Protein AF-J7H2K0-F1 (afdb_monomer)

Secondary structure (DSSP, 8-state):
-TT---TTB--EEEEEE-SS-EEEEE---TT-BHHHHHHHH-SPPHHHHHHHHHHHHHHHHHHHTTT---S---GGGEEE-TTS-EEE--TTGGG-GGG--TT-S---TT--GGGS-HHHHTTS---HHHHHHHHHHHHHHHHHHSS-SS--SSHHHHHHHHHHT-----TTS-HHHHHHHHHHS-SSTTTSPPHHHHHTSHHHHTT--PPPP-----------S-S-----PPP---HHHHHHTSGGG-GGGGS-S------------SS-HHHHHHHHHHHHTT-

Organism: Pinus yunnanensis (NCBI:txid88732)

Nearest PDB structures (foldseek):
  4czt-assembly1_A  TM=9.330E-01  e=5.733E-28  Arabidopsis thaliana
  4czu-assembly1_A  TM=9.279E-01  e=9.538E-28  Arabidopsis thaliana
  4czt-assembly2_D  TM=9.071E-01  e=7.188E-28  Arabidopsis thaliana
  4czu-assembly2_B  TM=9.124E-01  e=9.013E-28  Arabidopsis thaliana
  4czu-assembly2_D  TM=9.063E-01  e=1.068E-27  Arabidopsis thaliana

Solvent-accessible surface area (backbone atoms only — not comparable to full-atom values): 17772 Å² total; per-residue (Å²): 102,80,87,58,76,50,92,29,39,54,43,50,77,47,71,49,70,59,102,87,48,78,45,79,43,59,62,85,66,79,50,44,47,55,52,56,52,35,73,75,69,35,44,44,55,71,70,59,42,45,55,54,49,50,43,50,51,52,40,49,48,60,34,49,80,69,78,41,47,44,71,69,57,49,62,90,36,32,28,17,31,89,88,68,48,54,27,39,50,68,67,59,62,63,71,54,74,82,79,66,57,96,80,82,59,89,80,55,87,90,62,74,70,64,36,58,32,49,54,62,76,69,72,48,94,67,61,42,67,49,35,36,40,25,12,51,28,42,50,55,42,25,40,56,64,52,47,70,61,46,72,55,97,48,63,70,58,21,49,53,23,43,59,66,49,54,59,78,80,64,89,85,57,50,75,68,56,52,57,50,43,53,36,31,46,36,51,50,68,89,78,28,58,48,68,74,62,49,61,68,33,69,80,57,45,65,88,62,72,84,77,81,68,79,77,78,68,81,71,72,78,86,77,75,96,84,76,77,96,76,78,91,73,77,76,90,69,49,65,66,54,54,52,56,70,32,78,93,59,52,62,64,80,79,77,56,85,89,72,84,84,75,83,78,85,82,87,87,76,95,66,54,63,67,63,51,50,54,50,49,52,56,56,56,74,75,110

Radius of gyration: 24.38 Å; Cα contacts (8 Å, |Δi|>4): 302; chains: 1; bounding box: 66×48×66 Å

Foldseek 3Di:
DQPQDDPQAKHFPDWADDPPDIDTDIDDADQFFPCVCCVVVNADDLVVLLQQLLSLLLVLVSQVVVVWFQQQDDRRQWTAHPVRHTYGYRTPVVPDPVCDDPPLDRPPPPDDCLLFALVVNVVDDDDRQLRSLLSSLQSSQCNHHSDGQQDDPDVVVSSVCRLVVPGDDDPPDDPLNVVLSCLSSPNDSVSRDGSVRSCPRPSNVVVRDNDDDPPPPPPVDPPDPPDDDDDDQDDPAHPVSVVCPDPVNPCVVVPDDDDDPPPDDDDDDPDGPVVVVVVVVVVVVVD

Sequence (287 aa):
MRLVRHPNIVRLYEVMASKSKIYFIMEYVKGGELFNRVVEKGKMKEEEARKYFQQLISAVDFCHSRGVYHRDLKPENLLLDENGDMKVTDFGLSALPEQFRQDGLLHTASGTPAYVSPEVITKKGYDGAKADIWSCGVILFVLLAGYLPFQDANLMVMYKKIYKGDFKFPPWFSPEVRRLVLRLLDPNPRTRITVPQLMEVSWFRRGFKRPQADNDVDVGQLEDVDSAFPAPKPTCLNAFDIISLSPGFNLSGLFKDDVVKQEESRFTSTQSASSIMSKLEEIASLF

Mean predicted aligned error: 14.5 Å

Structure (mmCIF, N/CA/C/O backbone):
data_AF-J7H2K0-F1
#
_entry.id   AF-J7H2K0-F1
#
loop_
_atom_site.group_PDB
_atom_site.id
_atom_site.type_symbol
_atom_site.label_atom_id
_atom_site.label_alt_id
_atom_site.label_comp_id
_atom_site.label_asym_id
_atom_site.label_entity_id
_atom_site.label_seq_id
_atom_site.pdbx_PDB_ins_code
_atom_site.Cartn_x
_atom_site.Cartn_y
_atom_site.Cartn_z
_atom_site.occupancy
_atom_site.B_iso_or_equiv
_atom_site.auth_seq_id
_atom_site.auth_comp_id
_atom_site.auth_asym_id
_atom_site.auth_atom_id
_atom_site.pdbx_PDB_model_num
ATOM 1 N N . MET A 1 1 ? -12.470 -7.932 13.172 1.00 51.03 1 MET A N 1
ATOM 2 C CA . MET A 1 1 ? -11.011 -8.086 13.400 1.00 51.03 1 MET A CA 1
ATOM 3 C C . MET A 1 1 ? -10.656 -9.007 14.570 1.00 51.03 1 MET A C 1
ATOM 5 O O . MET A 1 1 ? -9.642 -9.676 14.479 1.00 51.03 1 MET A O 1
ATOM 9 N N . ARG A 1 2 ? -11.481 -9.133 15.624 1.00 43.94 2 ARG A N 1
ATOM 10 C CA . ARG A 1 2 ? -11.207 -10.040 16.765 1.00 43.94 2 ARG A CA 1
ATOM 11 C C . ARG A 1 2 ? -11.088 -11.537 16.383 1.00 43.94 2 ARG A C 1
ATOM 13 O O . ARG A 1 2 ? -10.382 -12.283 17.046 1.00 43.94 2 ARG A O 1
ATOM 20 N N . LEU A 1 3 ? -11.728 -11.944 15.280 1.00 52.12 3 LEU A N 1
ATOM 21 C CA . LEU A 1 3 ? -11.736 -13.309 14.711 1.00 52.12 3 LEU A CA 1
ATOM 22 C C . LEU A 1 3 ? -10.792 -13.487 13.499 1.00 52.12 3 LEU A C 1
ATOM 24 O O . LEU A 1 3 ? -10.889 -14.463 12.763 1.00 52.12 3 LEU A O 1
ATOM 28 N N . VAL A 1 4 ? -9.914 -12.518 13.231 1.00 60.91 4 VAL A N 1
ATOM 29 C CA . VAL A 1 4 ? -9.127 -12.433 11.991 1.00 60.91 4 VAL A CA 1
ATOM 30 C C . VAL A 1 4 ? -7.663 -12.693 12.349 1.00 60.91 4 VAL A C 1
ATOM 32 O O . VAL A 1 4 ? -6.985 -11.805 12.856 1.00 60.91 4 VAL A O 1
ATOM 35 N N . ARG A 1 5 ? -7.184 -13.928 12.145 1.00 81.25 5 ARG A N 1
ATOM 36 C CA . ARG A 1 5 ? -5.778 -14.308 12.365 1.00 81.25 5 ARG A CA 1
ATOM 37 C C . ARG A 1 5 ? -5.082 -14.520 11.025 1.00 81.25 5 ARG A C 1
ATOM 39 O O . ARG A 1 5 ? -5.444 -15.416 10.272 1.00 81.25 5 ARG A O 1
ATOM 46 N N . HIS A 1 6 ? -4.085 -13.692 10.743 1.00 89.38 6 HIS A N 1
ATOM 47 C CA . HIS A 1 6 ? -3.190 -13.849 9.602 1.00 89.38 6 HIS A CA 1
ATOM 48 C C . HIS A 1 6 ? -1.775 -13.484 10.055 1.00 89.38 6 HIS A C 1
ATOM 50 O O . HIS A 1 6 ? -1.622 -12.473 10.744 1.00 89.38 6 HIS A O 1
ATOM 56 N N . PRO A 1 7 ? -0.733 -14.248 9.680 1.00 92.75 7 PRO A N 1
ATOM 57 C CA . PRO A 1 7 ? 0.621 -14.008 10.178 1.00 92.75 7 PRO A CA 1
ATOM 58 C C . PRO A 1 7 ? 1.141 -12.611 9.835 1.00 92.75 7 PRO A C 1
ATOM 60 O O . PRO A 1 7 ? 1.857 -12.029 10.638 1.00 92.75 7 PRO A O 1
ATOM 63 N N . ASN A 1 8 ? 0.727 -12.040 8.699 1.00 94.50 8 ASN A N 1
ATOM 64 C CA . ASN A 1 8 ? 1.151 -10.708 8.250 1.00 94.50 8 ASN A CA 1
ATOM 65 C C . ASN A 1 8 ? 0.182 -9.562 8.592 1.00 94.50 8 ASN A C 1
ATOM 67 O O . ASN A 1 8 ? 0.245 -8.510 7.964 1.00 94.50 8 ASN A O 1
ATOM 71 N N . ILE A 1 9 ? -0.730 -9.748 9.548 1.00 92.12 9 ILE A N 1
ATOM 72 C CA . ILE A 1 9 ? -1.611 -8.681 10.049 1.00 92.12 9 ILE A CA 1
ATOM 73 C C . ILE A 1 9 ? -1.379 -8.537 11.550 1.00 92.12 9 ILE A C 1
ATOM 75 O O . ILE A 1 9 ? -1.321 -9.542 12.257 1.00 92.12 9 ILE A O 1
ATOM 79 N N . VAL A 1 10 ? -1.252 -7.298 12.028 1.00 91.12 10 VAL A N 1
ATOM 80 C CA . VAL A 1 10 ? -1.164 -6.997 13.462 1.00 91.12 10 VAL A CA 1
ATOM 81 C C . VAL A 1 10 ? -2.424 -7.494 14.159 1.00 91.12 10 VAL A C 1
ATOM 83 O O . VAL A 1 10 ? -3.547 -7.118 13.810 1.00 91.12 10 VAL A O 1
ATOM 86 N N . ARG A 1 11 ? -2.251 -8.358 15.160 1.00 87.81 11 ARG A N 1
ATOM 87 C CA . ARG A 1 11 ? -3.385 -8.926 15.889 1.00 87.81 11 ARG A CA 1
ATOM 88 C C . ARG A 1 11 ? -4.011 -7.897 16.829 1.00 87.81 11 ARG A C 1
ATOM 90 O O . ARG A 1 11 ? -3.339 -7.330 17.681 1.00 87.81 11 ARG A O 1
ATOM 97 N N . LEU A 1 12 ? -5.329 -7.735 16.738 1.00 85.19 12 LEU A N 1
ATOM 98 C CA . LEU A 1 12 ? -6.131 -7.053 17.752 1.00 85.19 12 LEU A CA 1
ATOM 99 C C . LEU A 1 12 ? -6.545 -8.073 18.819 1.00 85.19 12 LEU A C 1
ATOM 101 O O . LEU A 1 12 ? -7.347 -8.967 18.541 1.00 85.19 12 LEU A O 1
ATOM 105 N N . TYR A 1 13 ? -5.986 -7.962 20.021 1.00 84.19 13 TYR A N 1
ATOM 106 C CA . TYR A 1 13 ? -6.303 -8.848 21.140 1.00 84.19 13 TYR A CA 1
ATOM 107 C C . TYR A 1 13 ? -7.653 -8.499 21.760 1.00 84.19 13 TYR A C 1
ATOM 109 O O . TYR A 1 13 ? -8.511 -9.368 21.920 1.00 84.19 13 TYR A O 1
ATOM 117 N N . GLU A 1 14 ? -7.854 -7.220 22.070 1.00 84.50 14 GLU A N 1
ATOM 118 C CA . GLU A 1 14 ? -9.025 -6.761 22.809 1.00 84.50 14 GLU A CA 1
ATOM 119 C C . GLU A 1 14 ? -9.388 -5.318 22.451 1.00 84.50 14 GLU A C 1
ATOM 121 O O . GLU A 1 14 ? -8.534 -4.513 22.078 1.00 84.50 14 GLU A O 1
ATOM 126 N N . VAL A 1 15 ? -10.678 -4.999 22.563 1.00 84.00 15 VAL A N 1
ATOM 127 C CA . VAL A 1 15 ? -11.191 -3.630 22.483 1.00 84.00 15 VAL A CA 1
ATOM 128 C C . VAL A 1 15 ? -11.917 -3.338 23.781 1.00 84.00 15 VAL A C 1
ATOM 130 O O . VAL A 1 15 ? -12.906 -3.997 24.097 1.00 84.00 15 VAL A O 1
ATOM 133 N N . MET A 1 16 ? -11.429 -2.348 24.517 1.00 85.88 16 MET A N 1
ATOM 134 C CA . MET A 1 16 ? -12.035 -1.882 25.759 1.00 85.88 16 MET A CA 1
ATOM 135 C C . MET A 1 16 ? -12.618 -0.490 25.539 1.00 85.88 16 MET A C 1
ATOM 137 O O . MET A 1 16 ? -12.161 0.258 24.675 1.00 85.88 16 MET A O 1
ATOM 141 N N . ALA A 1 17 ? -13.613 -0.112 26.330 1.00 87.38 17 ALA A N 1
ATOM 142 C CA . ALA A 1 17 ? -14.197 1.218 26.256 1.00 87.38 17 ALA A CA 1
ATOM 143 C C . ALA A 1 17 ? -14.473 1.774 27.652 1.00 87.38 17 ALA A C 1
ATOM 145 O O . ALA A 1 17 ? -14.819 1.048 28.581 1.00 87.38 17 ALA A O 1
ATOM 146 N N . SER A 1 18 ? -14.333 3.087 27.779 1.00 88.75 18 SER A N 1
ATOM 147 C CA . SER A 1 18 ? -14.866 3.886 28.877 1.00 88.75 18 SER A CA 1
ATOM 148 C C . SER A 1 18 ? -15.938 4.833 28.330 1.00 88.75 18 SER A C 1
ATOM 150 O O . SER A 1 18 ? -16.216 4.846 27.132 1.00 88.75 18 SER A O 1
ATOM 152 N N . LYS A 1 19 ? -16.525 5.677 29.188 1.00 86.19 19 LYS A N 1
ATOM 153 C CA . LYS A 1 19 ? -17.521 6.677 28.758 1.00 86.19 19 LYS A CA 1
ATOM 154 C C . LYS A 1 19 ? -17.005 7.642 27.682 1.00 86.19 19 LYS A C 1
ATOM 156 O O . LYS A 1 19 ? -17.813 8.222 26.971 1.00 86.19 19 LYS A O 1
ATOM 161 N N . SER A 1 20 ? -15.691 7.852 27.596 1.00 89.56 20 SER A N 1
ATOM 162 C CA . SER A 1 20 ? -15.091 8.866 26.720 1.00 89.56 20 SER A CA 1
ATOM 163 C C . SER A 1 20 ? -13.944 8.360 25.851 1.00 89.56 20 SER A C 1
ATOM 165 O O . SER A 1 20 ? -13.382 9.145 25.090 1.00 89.56 20 SER A O 1
ATOM 167 N N . LYS A 1 21 ? -13.544 7.088 25.972 1.00 83.56 21 LYS A N 1
ATOM 168 C CA . LYS A 1 21 ? -12.372 6.551 25.269 1.00 83.56 21 LYS A CA 1
ATOM 169 C C . LYS A 1 21 ? -12.594 5.115 24.824 1.00 83.56 21 LYS A C 1
ATOM 171 O O . LYS A 1 21 ? -13.204 4.332 25.544 1.00 83.56 21 LYS A O 1
ATOM 176 N N . ILE A 1 22 ? -12.020 4.772 23.678 1.00 83.81 22 ILE A N 1
ATOM 177 C CA . ILE A 1 22 ? -11.891 3.399 23.191 1.00 83.81 22 ILE A CA 1
ATOM 178 C C . ILE A 1 22 ? -10.404 3.046 23.231 1.00 83.81 22 ILE A C 1
ATOM 180 O O . ILE A 1 22 ? -9.560 3.853 22.842 1.00 83.81 22 ILE A O 1
ATOM 184 N N . TYR A 1 23 ? -10.086 1.857 23.727 1.00 83.38 23 TYR A N 1
ATOM 185 C CA . TYR A 1 23 ? -8.732 1.337 23.850 1.00 83.38 23 TYR A CA 1
ATOM 186 C C . TYR A 1 23 ? -8.605 0.088 22.984 1.00 83.38 23 TYR A C 1
ATOM 188 O O . TYR A 1 23 ? -9.373 -0.860 23.143 1.00 83.38 23 TYR A O 1
ATOM 196 N N . PHE A 1 24 ? -7.622 0.085 22.090 1.00 85.25 24 PHE A N 1
ATOM 197 C CA . PHE A 1 24 ? -7.291 -1.056 21.243 1.00 85.25 24 PHE A CA 1
ATOM 198 C C . PHE A 1 24 ? -6.030 -1.723 21.791 1.00 85.25 24 PHE A C 1
ATOM 200 O O . PHE A 1 24 ? -4.959 -1.121 21.794 1.00 85.25 24 PHE A O 1
ATOM 207 N N . ILE A 1 25 ? -6.157 -2.959 22.271 1.00 89.19 25 ILE A N 1
ATOM 208 C CA . ILE A 1 25 ? -5.029 -3.761 22.751 1.00 89.19 25 ILE A CA 1
ATOM 209 C C . ILE A 1 25 ? -4.539 -4.614 21.585 1.00 89.19 25 ILE A C 1
ATOM 211 O O . ILE A 1 25 ? -5.251 -5.508 21.127 1.00 89.19 25 ILE A O 1
ATOM 215 N N . MET A 1 26 ? -3.342 -4.321 21.079 1.00 89.19 26 MET A N 1
ATOM 216 C CA . MET A 1 26 ? -2.823 -4.875 19.823 1.00 89.19 26 MET A CA 1
ATOM 217 C C . MET A 1 26 ? -1.448 -5.526 19.999 1.00 89.19 26 MET A C 1
ATOM 219 O O . MET A 1 26 ? -0.741 -5.280 20.975 1.00 89.19 26 MET A O 1
ATOM 223 N N . GLU A 1 27 ? -1.076 -6.369 19.041 1.00 90.31 27 GLU A N 1
ATOM 224 C CA . GLU A 1 27 ? 0.263 -6.937 18.908 1.00 90.31 27 GLU A CA 1
ATOM 225 C C . GLU A 1 27 ? 1.317 -5.833 18.780 1.00 90.31 27 GLU A C 1
ATOM 227 O O . GLU A 1 27 ? 1.224 -4.954 17.926 1.00 90.31 27 GLU A O 1
ATOM 232 N N . TYR A 1 28 ? 2.341 -5.898 19.633 1.00 92.25 28 TYR A N 1
ATOM 233 C CA . TYR A 1 28 ? 3.492 -5.008 19.558 1.00 92.25 28 TYR A CA 1
ATOM 234 C C . TYR A 1 28 ? 4.554 -5.593 18.622 1.00 92.25 28 TYR A C 1
ATOM 236 O O . TYR A 1 28 ? 5.089 -6.673 18.876 1.00 92.25 28 TYR A O 1
ATOM 244 N N . VAL A 1 29 ? 4.871 -4.865 17.553 1.00 93.69 29 VAL A N 1
ATOM 245 C CA . VAL A 1 29 ? 5.799 -5.288 16.498 1.00 93.69 29 VAL A CA 1
ATOM 246 C C . VAL A 1 29 ? 7.137 -4.558 16.670 1.00 93.69 29 VAL A C 1
ATOM 248 O O . VAL A 1 29 ? 7.201 -3.339 16.536 1.00 93.69 29 VAL A O 1
ATOM 251 N N . LYS A 1 30 ? 8.212 -5.287 17.006 1.00 89.69 30 LYS A N 1
ATOM 252 C CA . LYS A 1 30 ? 9.473 -4.681 17.491 1.00 89.69 30 LYS A CA 1
ATOM 253 C C . LYS A 1 30 ? 10.462 -4.221 16.415 1.00 89.69 30 LYS A C 1
ATOM 255 O O . LYS A 1 30 ? 11.376 -3.470 16.739 1.00 89.69 30 LYS A O 1
ATOM 260 N N . GLY A 1 31 ? 10.337 -4.677 15.171 1.00 87.19 31 GLY A N 1
ATOM 261 C CA . GLY A 1 31 ? 11.333 -4.449 14.112 1.00 87.19 31 GLY A CA 1
ATOM 262 C C . GLY A 1 31 ? 11.182 -3.130 13.349 1.00 87.19 31 GLY A C 1
ATOM 263 O O . GLY A 1 31 ? 11.924 -2.901 12.394 1.00 87.19 31 GLY A O 1
ATOM 264 N N . GLY A 1 32 ? 10.258 -2.260 13.769 1.00 90.50 32 GLY A N 1
ATOM 265 C CA . GLY A 1 32 ? 10.038 -0.943 13.169 1.00 90.50 32 GLY A CA 1
ATOM 266 C C . GLY A 1 32 ? 9.395 -1.002 11.782 1.00 90.50 32 GLY A C 1
ATOM 267 O O . GLY A 1 32 ? 8.813 -2.012 11.388 1.00 90.50 32 GLY A O 1
ATOM 268 N N . GLU A 1 33 ? 9.480 0.102 11.042 1.00 91.56 33 GLU A N 1
ATOM 269 C CA . GLU A 1 33 ? 8.872 0.240 9.716 1.00 91.56 33 GLU A CA 1
ATOM 270 C C . GLU A 1 33 ? 9.734 -0.392 8.617 1.00 91.56 33 GLU A C 1
ATOM 272 O O . GLU A 1 33 ? 10.954 -0.210 8.564 1.00 91.56 33 GLU A O 1
ATOM 277 N N . LEU A 1 34 ? 9.090 -1.064 7.659 1.00 90.56 34 LEU A N 1
ATOM 278 C CA . LEU A 1 34 ? 9.749 -1.633 6.482 1.00 90.56 34 LEU A CA 1
ATOM 279 C C . LEU A 1 34 ? 10.530 -0.572 5.694 1.00 90.56 34 LEU A C 1
ATOM 281 O O . LEU A 1 34 ? 11.614 -0.848 5.173 1.00 90.56 34 LEU A O 1
ATOM 285 N N . PHE A 1 35 ? 9.993 0.645 5.606 1.00 89.06 35 PHE A N 1
ATOM 286 C CA . PHE A 1 35 ? 10.580 1.719 4.809 1.00 89.06 35 PHE A CA 1
ATOM 287 C C . PHE A 1 35 ? 11.863 2.295 5.405 1.00 89.06 35 PHE A C 1
ATOM 289 O O . PHE A 1 35 ? 12.677 2.811 4.639 1.00 89.06 35 PHE A O 1
ATOM 296 N N . ASN A 1 36 ? 12.132 2.101 6.700 1.00 87.75 36 ASN A N 1
ATOM 297 C CA . ASN A 1 36 ? 13.434 2.443 7.280 1.00 87.75 36 ASN A CA 1
ATOM 298 C C . ASN A 1 36 ? 14.566 1.705 6.555 1.00 87.75 36 ASN A C 1
ATOM 300 O O . ASN A 1 36 ? 15.607 2.291 6.270 1.00 87.75 36 ASN A O 1
ATOM 304 N N . ARG A 1 37 ? 14.328 0.461 6.110 1.00 87.75 37 ARG A N 1
ATOM 305 C CA . ARG A 1 37 ? 15.304 -0.270 5.287 1.00 87.75 37 ARG A CA 1
ATOM 306 C C . ARG A 1 37 ? 15.565 0.406 3.944 1.00 87.75 37 ARG A C 1
ATOM 308 O O . ARG A 1 37 ? 16.702 0.386 3.481 1.00 87.75 37 ARG A O 1
ATOM 315 N N . VAL A 1 38 ? 14.538 0.987 3.319 1.00 88.06 38 VAL A N 1
ATOM 316 C CA . VAL A 1 38 ? 14.681 1.710 2.045 1.00 88.06 38 VAL A CA 1
ATOM 317 C C . VAL A 1 38 ? 15.434 3.023 2.249 1.00 88.06 38 VAL A C 1
ATOM 319 O O . VAL A 1 38 ? 16.281 3.371 1.433 1.00 88.06 38 VAL A O 1
ATOM 322 N N . VAL A 1 39 ? 15.164 3.731 3.347 1.00 86.12 39 VAL A N 1
ATOM 323 C CA . VAL A 1 39 ? 15.860 4.977 3.700 1.00 86.12 39 VAL A CA 1
ATOM 324 C C . VAL A 1 39 ? 17.342 4.720 3.989 1.00 86.12 39 VAL A C 1
ATOM 326 O O . VAL A 1 39 ? 18.196 5.451 3.496 1.00 86.12 39 VAL A O 1
ATOM 329 N N . GLU A 1 40 ? 17.662 3.663 4.736 1.00 87.31 40 GLU A N 1
ATOM 330 C CA . GLU A 1 40 ? 19.036 3.347 5.144 1.00 87.31 40 GLU A CA 1
ATOM 331 C C . GLU A 1 40 ? 19.873 2.699 4.035 1.00 87.31 40 GLU A C 1
ATOM 333 O O . GLU A 1 40 ? 21.050 3.019 3.871 1.00 87.31 40 GLU A O 1
ATOM 338 N N . LYS A 1 41 ? 19.294 1.745 3.292 1.00 88.44 41 LYS A N 1
ATOM 339 C CA . LYS A 1 41 ? 20.028 0.888 2.339 1.00 88.44 41 LYS A CA 1
ATOM 340 C C . LYS A 1 41 ? 19.701 1.190 0.877 1.00 88.44 41 LYS A C 1
ATOM 342 O O . LYS A 1 41 ? 20.308 0.603 -0.020 1.00 88.44 41 LYS A O 1
ATOM 347 N N . GLY A 1 42 ? 18.759 2.095 0.623 1.00 90.38 42 GLY A N 1
ATOM 348 C CA . GLY A 1 42 ? 18.225 2.363 -0.705 1.00 90.38 42 GLY A CA 1
ATOM 349 C C . GLY A 1 42 ? 17.263 1.273 -1.182 1.00 90.38 42 GLY A C 1
ATOM 350 O O . GLY A 1 42 ? 16.660 0.534 -0.408 1.00 90.38 42 GLY A O 1
ATOM 351 N N . LYS A 1 43 ? 17.105 1.171 -2.503 1.00 91.88 43 LYS A N 1
ATOM 352 C CA . LYS A 1 43 ? 16.197 0.205 -3.137 1.00 91.88 43 LYS A CA 1
ATOM 353 C C . LYS A 1 43 ? 16.517 -1.250 -2.767 1.00 91.88 43 LYS A C 1
ATOM 355 O O . LYS A 1 43 ? 17.678 -1.654 -2.709 1.00 91.88 43 LYS A O 1
ATOM 360 N N . MET A 1 44 ? 15.479 -2.067 -2.645 1.00 95.25 44 MET A N 1
ATOM 361 C CA . MET A 1 44 ? 15.602 -3.502 -2.403 1.00 95.25 44 MET A CA 1
ATOM 362 C C . MET A 1 44 ? 15.915 -4.271 -3.688 1.00 95.25 44 MET A C 1
ATOM 364 O O . MET A 1 44 ? 15.632 -3.836 -4.812 1.00 95.25 44 MET A O 1
ATOM 368 N N . LYS A 1 45 ? 16.492 -5.464 -3.522 1.00 96.06 45 LYS A N 1
ATOM 369 C CA . LYS A 1 45 ? 16.592 -6.433 -4.618 1.00 96.06 45 LYS A CA 1
ATOM 370 C C . LYS A 1 45 ? 15.204 -6.970 -4.951 1.00 96.06 45 LYS A C 1
ATOM 372 O O . LYS A 1 45 ? 14.349 -7.099 -4.080 1.00 96.06 45 LYS A O 1
ATOM 377 N N . GLU A 1 46 ? 15.009 -7.337 -6.214 1.00 96.38 46 GLU A N 1
ATOM 378 C CA . GLU A 1 46 ? 13.705 -7.784 -6.712 1.00 96.38 46 GLU A CA 1
ATOM 379 C C . GLU A 1 46 ? 13.146 -8.983 -5.931 1.00 96.38 46 GLU A C 1
ATOM 381 O O . GLU A 1 46 ? 11.952 -9.043 -5.661 1.00 96.38 46 GLU A O 1
ATOM 386 N N . GLU A 1 47 ? 14.007 -9.918 -5.530 1.00 96.12 47 GLU A N 1
ATOM 387 C CA . GLU A 1 47 ? 13.623 -11.090 -4.740 1.00 96.12 47 GLU A CA 1
ATOM 388 C C . GLU A 1 47 ? 13.143 -10.738 -3.326 1.00 96.12 47 GLU A C 1
ATOM 390 O O . GLU A 1 47 ? 12.119 -11.253 -2.882 1.00 96.12 47 GLU A O 1
ATOM 395 N N . GLU A 1 48 ? 13.829 -9.816 -2.648 1.00 95.81 48 GLU A N 1
ATOM 396 C CA . GLU A 1 48 ? 13.445 -9.348 -1.313 1.00 95.81 48 GLU A CA 1
ATOM 397 C C . GLU A 1 48 ? 12.135 -8.551 -1.368 1.00 95.81 48 GLU A C 1
ATOM 399 O O . GLU A 1 48 ? 11.199 -8.833 -0.619 1.00 95.81 48 GLU A O 1
ATOM 404 N N . ALA A 1 49 ? 12.021 -7.617 -2.318 1.00 96.94 49 ALA A N 1
ATOM 405 C CA . ALA A 1 49 ? 10.793 -6.857 -2.534 1.00 96.94 49 ALA A CA 1
ATOM 406 C C . ALA A 1 49 ? 9.610 -7.773 -2.885 1.00 96.94 49 ALA A C 1
ATOM 408 O O . ALA A 1 49 ? 8.494 -7.537 -2.424 1.00 96.94 49 ALA A O 1
ATOM 409 N N . ARG A 1 50 ? 9.843 -8.848 -3.655 1.00 97.75 50 ARG A N 1
ATOM 410 C CA . ARG A 1 50 ? 8.824 -9.863 -3.951 1.00 97.75 50 ARG A CA 1
ATOM 411 C C . ARG A 1 50 ? 8.331 -10.554 -2.685 1.00 97.75 50 ARG A C 1
ATOM 413 O O . ARG A 1 50 ? 7.120 -10.685 -2.543 1.00 97.75 50 ARG A O 1
ATOM 420 N N . LYS A 1 51 ? 9.222 -10.956 -1.768 1.00 96.88 51 LYS A N 1
ATOM 421 C CA . LYS A 1 51 ? 8.832 -11.590 -0.495 1.00 96.88 51 LYS A CA 1
ATOM 422 C C . LYS A 1 51 ? 7.889 -10.683 0.304 1.00 96.88 51 LYS A C 1
ATOM 424 O O . LYS A 1 51 ? 6.811 -11.117 0.703 1.00 96.88 51 LYS A O 1
ATOM 429 N N . TYR A 1 52 ? 8.251 -9.413 0.485 1.00 97.31 52 TYR A N 1
ATOM 430 C CA . TYR A 1 52 ? 7.402 -8.455 1.202 1.00 97.31 52 TYR A CA 1
ATOM 431 C C . TYR A 1 52 ? 6.090 -8.169 0.474 1.00 97.31 52 TYR A C 1
ATOM 433 O O . TYR A 1 52 ? 5.033 -8.112 1.097 1.00 97.31 52 TYR A O 1
ATOM 441 N N . PHE A 1 53 ? 6.124 -8.047 -0.853 1.00 97.88 53 PHE A N 1
ATOM 442 C CA . PHE A 1 53 ? 4.915 -7.833 -1.639 1.00 97.88 53 PHE A CA 1
ATOM 443 C C . PHE A 1 53 ? 3.966 -9.037 -1.581 1.00 97.88 53 PHE A C 1
ATOM 445 O O . PHE A 1 53 ? 2.756 -8.866 -1.494 1.00 97.88 53 PHE A O 1
ATOM 452 N N . GLN A 1 54 ? 4.491 -10.262 -1.560 1.00 97.88 54 GLN A N 1
ATOM 453 C CA . GLN A 1 54 ? 3.701 -11.473 -1.340 1.00 97.88 54 GLN A CA 1
ATOM 454 C C . GLN A 1 54 ? 3.003 -11.470 0.025 1.00 97.88 54 GLN A C 1
ATOM 456 O O . GLN A 1 54 ? 1.817 -11.788 0.096 1.00 97.88 54 GLN A O 1
ATOM 461 N N . GLN A 1 55 ? 3.708 -11.077 1.091 1.00 96.88 55 GLN A N 1
ATOM 462 C CA . GLN A 1 55 ? 3.135 -10.947 2.436 1.00 96.88 55 GLN A CA 1
ATOM 463 C C . GLN A 1 55 ? 2.039 -9.872 2.485 1.00 96.88 55 GLN A C 1
ATOM 465 O O . GLN A 1 55 ? 0.956 -10.129 3.016 1.00 96.88 55 GLN A O 1
ATOM 470 N N . LEU A 1 56 ? 2.281 -8.715 1.856 1.00 97.31 56 LEU A N 1
ATOM 471 C CA . LEU A 1 56 ? 1.305 -7.631 1.731 1.00 97.31 56 LEU A CA 1
ATOM 472 C C . LEU A 1 56 ? 0.037 -8.097 1.010 1.00 97.31 56 LEU A C 1
ATOM 474 O O . LEU A 1 56 ? -1.061 -7.960 1.541 1.00 97.31 56 LEU A O 1
ATOM 478 N N . ILE A 1 57 ? 0.175 -8.682 -0.182 1.00 97.56 57 ILE A N 1
ATOM 479 C CA . ILE A 1 57 ? -0.978 -9.133 -0.970 1.00 97.56 57 ILE A CA 1
ATOM 480 C C . ILE A 1 57 ? -1.715 -10.275 -0.272 1.00 97.56 57 ILE A C 1
ATOM 482 O O . ILE A 1 57 ? -2.938 -10.308 -0.333 1.00 97.56 57 ILE A O 1
ATOM 486 N N . SER A 1 58 ? -1.018 -11.166 0.441 1.00 95.44 58 SER A N 1
ATOM 487 C CA . SER A 1 58 ? -1.669 -12.199 1.256 1.00 95.44 58 SER A CA 1
ATOM 488 C C . SER A 1 58 ? -2.534 -11.592 2.367 1.00 95.44 58 SER A C 1
ATOM 490 O O . SER A 1 58 ? -3.683 -11.996 2.537 1.00 95.44 58 SER A O 1
ATOM 492 N N . ALA A 1 59 ? -2.020 -10.589 3.088 1.00 94.00 59 ALA A N 1
ATOM 493 C CA . ALA A 1 59 ? -2.783 -9.872 4.112 1.00 94.00 59 ALA A CA 1
ATOM 494 C C . ALA A 1 59 ? -3.993 -9.127 3.517 1.00 94.00 59 ALA A C 1
ATOM 496 O O . ALA A 1 59 ? -5.097 -9.188 4.058 1.00 94.00 59 ALA A O 1
ATOM 497 N N . VAL A 1 60 ? -3.800 -8.460 2.377 1.00 94.06 60 VAL A N 1
ATOM 498 C CA . VAL A 1 60 ? -4.858 -7.724 1.671 1.00 94.06 60 VAL A CA 1
ATOM 499 C C . VAL A 1 60 ? -5.951 -8.668 1.157 1.00 94.06 60 VAL A C 1
ATOM 501 O O . VAL A 1 60 ? -7.123 -8.417 1.423 1.00 94.06 60 VAL A O 1
ATOM 504 N N . ASP A 1 61 ? -5.594 -9.784 0.511 1.00 94.19 61 ASP A N 1
ATOM 505 C CA . ASP A 1 61 ? -6.532 -10.831 0.060 1.00 94.19 61 ASP A CA 1
ATOM 506 C C . ASP A 1 61 ? -7.374 -11.372 1.225 1.00 94.19 61 ASP A C 1
ATOM 508 O O . ASP A 1 61 ? -8.602 -11.503 1.153 1.00 94.19 61 ASP A O 1
ATOM 512 N N . PHE A 1 62 ? -6.710 -11.638 2.352 1.00 90.94 62 PHE A N 1
ATOM 513 C CA . PHE A 1 62 ? -7.350 -12.158 3.551 1.00 90.94 62 PHE A CA 1
ATOM 514 C C . PHE A 1 62 ?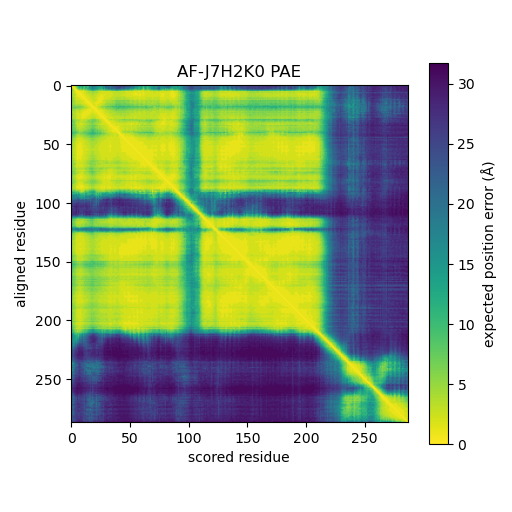 -8.401 -11.199 4.129 1.00 90.94 62 PHE A C 1
ATOM 516 O O . PHE A 1 62 ? -9.478 -11.644 4.536 1.00 90.94 62 PHE A O 1
ATOM 523 N N . CYS A 1 63 ? -8.124 -9.895 4.131 1.00 88.69 63 CYS A N 1
ATOM 524 C CA . CYS A 1 63 ? -9.080 -8.872 4.554 1.00 88.69 63 CYS A CA 1
ATOM 525 C C . CYS A 1 63 ? -10.198 -8.657 3.524 1.00 88.69 63 CYS A C 1
ATOM 527 O O . CYS A 1 63 ? -11.376 -8.649 3.891 1.00 88.69 63 CYS A O 1
ATOM 529 N N . HIS A 1 64 ? -9.854 -8.545 2.237 1.00 89.50 64 HIS A N 1
ATOM 530 C CA . HIS A 1 64 ? -10.813 -8.294 1.154 1.00 89.50 64 HIS A CA 1
ATOM 531 C C . HIS A 1 64 ? -11.848 -9.412 1.034 1.00 89.50 64 HIS A C 1
ATOM 533 O O . HIS A 1 64 ? -13.036 -9.128 0.892 1.00 89.50 64 HIS A O 1
ATOM 539 N N . SER A 1 65 ? -11.429 -10.674 1.178 1.00 88.38 65 SER A N 1
ATOM 540 C CA . SER A 1 65 ? -12.332 -11.839 1.197 1.00 88.38 65 SER A CA 1
ATOM 541 C C . SER A 1 65 ? -13.332 -11.835 2.363 1.00 88.38 65 SER A C 1
ATOM 543 O O . SER A 1 65 ? -14.312 -12.575 2.332 1.00 88.38 65 SER A O 1
ATOM 545 N N . ARG A 1 66 ? -13.119 -10.983 3.373 1.00 85.06 66 ARG A N 1
ATOM 546 C CA . ARG A 1 66 ? -13.996 -10.782 4.540 1.00 85.06 66 ARG A CA 1
ATOM 547 C C . ARG A 1 66 ? -14.716 -9.431 4.514 1.00 85.06 66 ARG A C 1
ATOM 549 O O . ARG A 1 66 ? -15.261 -9.014 5.531 1.00 85.06 66 ARG A O 1
ATOM 556 N N . GLY A 1 67 ? -14.694 -8.729 3.378 1.00 82.81 67 GLY A N 1
ATOM 557 C CA . GLY A 1 67 ? -15.335 -7.420 3.220 1.00 82.81 67 GLY A CA 1
ATOM 558 C C . GLY A 1 67 ? -14.647 -6.283 3.984 1.00 82.81 67 GLY A C 1
ATOM 559 O O . GLY A 1 67 ? -15.240 -5.219 4.155 1.00 82.81 67 GLY A O 1
ATOM 560 N N . VAL A 1 68 ? -13.410 -6.487 4.451 1.00 84.19 68 VAL A N 1
ATOM 561 C CA . VAL A 1 68 ? -12.612 -5.459 5.129 1.00 84.19 68 VAL A CA 1
ATOM 562 C C . VAL A 1 68 ? -11.609 -4.880 4.138 1.00 84.19 68 VAL A C 1
ATOM 564 O O . VAL A 1 68 ? -10.799 -5.606 3.569 1.00 84.19 68 VAL A O 1
ATOM 567 N N . TYR A 1 69 ? -11.635 -3.562 3.965 1.00 86.25 69 TYR A N 1
ATOM 568 C CA . TYR A 1 69 ? -10.718 -2.824 3.093 1.00 86.25 69 TYR A CA 1
ATOM 569 C C . TYR A 1 69 ? -9.879 -1.874 3.938 1.00 86.25 69 TYR A C 1
ATOM 571 O O . TYR A 1 69 ? -10.396 -1.285 4.889 1.00 86.25 69 TYR A O 1
ATOM 579 N N . HIS A 1 70 ? -8.603 -1.708 3.600 1.00 88.00 70 HIS A N 1
ATOM 580 C CA . HIS A 1 70 ? -7.721 -0.850 4.377 1.00 88.00 70 HIS A CA 1
ATOM 581 C C . HIS A 1 70 ? -7.942 0.630 4.058 1.00 88.00 70 HIS A C 1
ATOM 583 O O . HIS A 1 70 ? -8.009 1.429 4.982 1.00 88.00 70 HIS A O 1
ATOM 589 N N . ARG A 1 71 ? -8.053 1.027 2.789 1.00 86.06 71 ARG A N 1
ATOM 590 C CA . ARG A 1 71 ? -8.312 2.401 2.306 1.00 86.06 71 ARG A CA 1
ATOM 591 C C . ARG A 1 71 ? -7.244 3.465 2.604 1.00 86.06 71 ARG A C 1
ATOM 593 O O . ARG A 1 71 ? -7.387 4.586 2.134 1.00 86.06 71 ARG A O 1
ATOM 600 N N . ASP A 1 72 ? -6.194 3.126 3.346 1.00 83.75 72 ASP A N 1
ATOM 601 C CA . ASP A 1 72 ? -5.106 4.042 3.726 1.00 83.75 72 ASP A CA 1
ATOM 602 C C . ASP A 1 72 ? -3.770 3.290 3.823 1.00 83.75 72 ASP A C 1
ATOM 604 O O . ASP A 1 72 ? -3.004 3.489 4.758 1.00 83.75 72 ASP A O 1
ATOM 608 N N . LEU A 1 73 ? -3.508 2.350 2.904 1.00 88.88 73 LEU A N 1
ATOM 609 C CA . LEU A 1 73 ? -2.231 1.632 2.875 1.00 88.88 73 LEU A CA 1
ATOM 610 C C . LEU A 1 73 ? -1.088 2.592 2.530 1.00 88.88 73 LEU A C 1
ATOM 612 O O . LEU A 1 73 ? -1.057 3.182 1.448 1.00 88.88 73 LEU A O 1
ATOM 616 N N . LYS A 1 74 ? -0.124 2.691 3.441 1.00 85.00 74 LYS A N 1
ATOM 617 C CA . LYS A 1 74 ? 1.027 3.594 3.362 1.00 85.00 74 LYS A CA 1
ATOM 618 C C . LYS A 1 74 ? 2.234 3.003 4.111 1.00 85.00 74 LYS A C 1
ATOM 620 O O . LYS A 1 74 ? 2.052 2.030 4.847 1.00 85.00 74 LYS A O 1
ATOM 625 N N . PRO A 1 75 ? 3.453 3.532 3.902 1.00 82.19 75 PRO A N 1
ATOM 626 C CA . PRO A 1 75 ? 4.680 3.047 4.538 1.00 82.19 75 PRO A CA 1
ATOM 627 C C . PRO A 1 75 ? 4.578 2.814 6.044 1.00 82.19 75 PRO A C 1
ATOM 629 O O . PRO A 1 75 ? 5.009 1.771 6.529 1.00 82.19 75 PRO A O 1
ATOM 632 N N . GLU A 1 76 ? 3.944 3.752 6.741 1.00 85.38 76 GLU A N 1
ATOM 633 C CA . GLU A 1 76 ? 3.786 3.789 8.193 1.00 85.38 76 GLU A CA 1
ATOM 634 C C . GLU A 1 76 ? 2.983 2.585 8.714 1.00 85.38 76 GLU A C 1
ATOM 636 O O . GLU A 1 76 ? 3.116 2.191 9.870 1.00 85.38 76 GLU A O 1
ATOM 641 N N . ASN A 1 77 ? 2.184 1.951 7.848 1.00 90.12 77 ASN A N 1
ATOM 642 C CA . ASN A 1 77 ? 1.353 0.811 8.220 1.00 90.12 77 ASN A CA 1
ATOM 643 C C . ASN A 1 77 ? 2.045 -0.540 7.990 1.00 90.12 77 ASN A C 1
ATOM 645 O O . ASN A 1 77 ? 1.445 -1.585 8.251 1.00 90.12 77 ASN A O 1
ATOM 649 N N . LEU A 1 78 ? 3.269 -0.543 7.451 1.00 93.56 78 LEU A N 1
ATOM 650 C CA . LEU A 1 78 ? 4.015 -1.747 7.092 1.00 93.56 78 LEU A CA 1
ATOM 651 C C . LEU A 1 78 ? 5.187 -1.934 8.048 1.00 93.56 78 LEU A C 1
ATOM 653 O O . LEU A 1 78 ? 6.281 -1.410 7.836 1.00 93.56 78 LEU A O 1
ATOM 657 N N . LEU A 1 79 ? 4.950 -2.714 9.094 1.00 94.75 79 LEU A N 1
ATOM 658 C CA . LEU A 1 79 ? 5.923 -2.991 10.142 1.00 94.75 79 LEU A CA 1
ATOM 659 C C . LEU A 1 79 ? 6.661 -4.307 9.879 1.00 94.75 79 LEU A C 1
ATOM 661 O O . LEU A 1 79 ? 6.228 -5.127 9.067 1.00 94.75 79 LEU A O 1
ATOM 665 N N . LEU A 1 80 ? 7.769 -4.515 10.583 1.00 95.00 80 LEU A N 1
ATOM 666 C CA . LEU A 1 80 ? 8.548 -5.750 10.577 1.00 95.00 80 LEU A CA 1
ATOM 667 C C . LEU A 1 80 ? 8.612 -6.349 11.975 1.00 95.0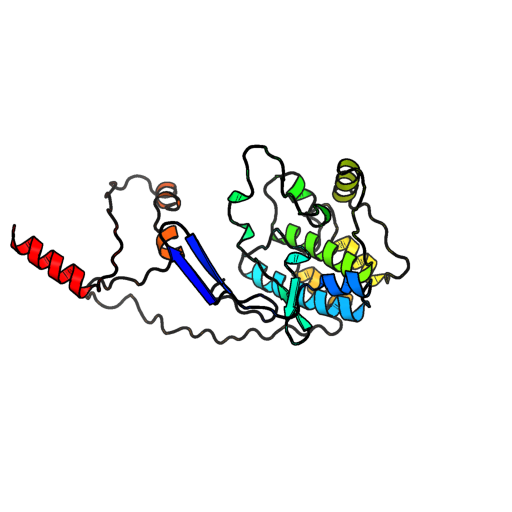0 80 LEU A C 1
ATOM 669 O O . LEU A 1 80 ? 8.908 -5.646 12.936 1.00 95.00 80 LEU A O 1
ATOM 673 N N . ASP A 1 81 ? 8.366 -7.648 12.102 1.00 93.44 81 ASP A N 1
ATOM 674 C CA . ASP A 1 81 ? 8.560 -8.357 13.366 1.00 93.44 81 ASP A CA 1
ATOM 675 C C . ASP A 1 81 ? 10.040 -8.709 13.631 1.00 93.44 81 ASP A C 1
ATOM 677 O O . ASP A 1 81 ? 10.943 -8.344 12.875 1.00 93.44 81 ASP A O 1
ATOM 681 N N . GLU A 1 82 ? 10.300 -9.405 14.741 1.00 91.38 82 GLU A N 1
ATOM 682 C CA . GLU A 1 82 ? 11.649 -9.823 15.156 1.00 91.38 82 GLU A CA 1
ATOM 683 C C . GLU A 1 82 ? 12.317 -10.791 14.164 1.00 91.38 82 GLU A C 1
ATOM 685 O O . GLU A 1 82 ? 13.544 -10.843 14.085 1.00 91.38 82 GLU A O 1
ATOM 690 N N . ASN A 1 83 ? 11.522 -11.517 13.374 1.00 90.94 83 ASN A N 1
ATOM 691 C CA . ASN A 1 83 ? 12.002 -12.430 12.337 1.00 90.94 83 ASN A CA 1
ATOM 692 C C . ASN A 1 83 ? 12.203 -11.714 10.989 1.00 90.94 83 ASN A C 1
ATOM 694 O O . ASN A 1 83 ? 12.700 -12.305 10.027 1.00 90.94 83 ASN A O 1
ATOM 698 N N . GLY A 1 84 ? 11.841 -10.429 10.911 1.00 91.56 84 GLY A N 1
ATOM 699 C CA . GLY A 1 84 ? 11.894 -9.631 9.695 1.00 91.56 84 GLY A CA 1
ATOM 700 C C . GLY A 1 84 ? 10.767 -9.942 8.713 1.00 91.56 84 GLY A C 1
ATOM 701 O O . GLY A 1 84 ? 10.935 -9.691 7.519 1.00 91.56 84 GLY A O 1
ATOM 702 N N . ASP A 1 85 ? 9.647 -10.492 9.181 1.00 93.31 85 ASP A N 1
ATOM 703 C CA . ASP A 1 85 ? 8.443 -10.671 8.377 1.00 93.31 85 ASP A CA 1
ATOM 704 C C . ASP A 1 85 ? 7.494 -9.477 8.535 1.00 93.31 85 ASP A C 1
ATOM 706 O O . ASP A 1 85 ? 7.419 -8.832 9.583 1.00 93.31 85 ASP A O 1
ATOM 710 N N . MET A 1 86 ? 6.780 -9.148 7.457 1.00 95.12 86 MET A N 1
ATOM 711 C CA . MET A 1 86 ? 5.885 -7.995 7.423 1.00 95.12 86 MET A CA 1
ATOM 712 C C . MET A 1 86 ? 4.653 -8.207 8.300 1.00 95.12 86 MET A C 1
ATOM 714 O O . MET A 1 86 ? 4.011 -9.258 8.238 1.00 95.12 86 MET A O 1
ATOM 718 N N . LYS A 1 87 ? 4.264 -7.151 9.015 1.00 94.56 87 LYS A N 1
ATOM 719 C CA . LYS A 1 87 ? 3.003 -7.004 9.741 1.00 94.56 87 LYS A CA 1
ATOM 720 C C . LYS A 1 87 ? 2.304 -5.732 9.278 1.00 94.56 87 LYS A C 1
ATOM 722 O O . LYS A 1 87 ? 2.826 -4.635 9.449 1.00 94.56 87 LYS A O 1
ATOM 727 N N . VAL A 1 88 ? 1.120 -5.878 8.697 1.00 93.56 88 VAL A N 1
ATOM 728 C CA . VAL A 1 88 ? 0.284 -4.743 8.301 1.00 93.56 88 VAL A CA 1
ATOM 729 C C . VAL A 1 88 ? -0.607 -4.339 9.477 1.00 93.56 88 VAL A C 1
ATOM 731 O O . VAL A 1 88 ? -1.305 -5.190 10.036 1.00 93.56 88 VAL A O 1
ATOM 734 N N . THR A 1 89 ? -0.576 -3.064 9.859 1.00 90.06 89 THR A N 1
ATOM 735 C CA . THR A 1 89 ? -1.412 -2.495 10.934 1.00 90.06 89 THR A CA 1
ATOM 736 C C . THR A 1 89 ? -2.647 -1.768 10.384 1.00 90.06 89 THR A C 1
ATOM 738 O O . THR A 1 89 ? -2.816 -1.654 9.176 1.00 90.06 89 THR A O 1
ATOM 741 N N . ASP A 1 90 ? -3.526 -1.303 11.274 1.00 81.12 90 ASP A N 1
ATOM 742 C CA . ASP A 1 90 ? -4.582 -0.304 11.025 1.00 81.12 90 ASP A CA 1
ATOM 743 C C . ASP A 1 90 ? -5.691 -0.682 10.028 1.00 81.12 90 ASP A C 1
ATOM 745 O O . ASP A 1 90 ? -6.492 0.160 9.605 1.00 81.12 90 ASP A O 1
ATOM 749 N N . PHE A 1 91 ? -5.842 -1.972 9.720 1.00 74.06 91 PHE A N 1
ATOM 750 C CA . PHE A 1 91 ? -7.013 -2.459 8.991 1.00 74.06 91 PHE A CA 1
ATOM 751 C C . PHE A 1 91 ? -8.316 -2.059 9.704 1.00 74.06 91 PHE A C 1
ATOM 753 O O . PHE A 1 91 ? -8.471 -2.233 10.906 1.00 74.06 91 PHE A O 1
ATOM 760 N N . GLY A 1 92 ? -9.295 -1.525 8.974 1.00 59.00 92 GLY A N 1
ATOM 761 C CA . GLY A 1 92 ? -10.627 -1.237 9.520 1.00 59.00 92 GLY A CA 1
ATOM 762 C C . GLY A 1 92 ? -10.726 -0.075 10.523 1.00 59.00 92 GLY A C 1
ATOM 763 O O . GLY A 1 92 ? -11.845 0.311 10.852 1.00 59.00 92 GLY A O 1
ATOM 764 N N . LEU A 1 93 ? -9.616 0.532 10.964 1.00 55.56 93 LEU A N 1
ATOM 765 C CA . LEU A 1 93 ? -9.633 1.793 11.727 1.00 55.56 93 LEU A CA 1
ATOM 766 C C . LEU A 1 93 ? -9.849 3.015 10.814 1.00 55.56 93 LEU A C 1
ATOM 768 O O . LEU A 1 93 ? -10.341 4.052 11.248 1.00 55.56 93 LEU A O 1
ATOM 772 N N . SER A 1 94 ? -9.577 2.856 9.520 1.00 51.66 94 SER A N 1
ATOM 773 C CA . SER A 1 94 ? -9.830 3.830 8.450 1.00 51.66 94 SER A CA 1
ATOM 774 C C . SER A 1 94 ? -11.308 3.990 8.065 1.00 51.66 94 SER A C 1
ATOM 776 O O . SER A 1 94 ? -11.650 4.846 7.250 1.00 51.66 94 SER A O 1
ATOM 778 N N . ALA A 1 95 ? -12.199 3.157 8.615 1.00 44.03 95 ALA A N 1
ATOM 779 C CA . ALA A 1 95 ? -13.643 3.266 8.413 1.00 44.03 95 ALA A CA 1
ATOM 780 C C . ALA A 1 95 ? -14.299 4.308 9.338 1.00 44.03 95 ALA A C 1
ATOM 782 O O . ALA A 1 95 ? -15.496 4.566 9.199 1.00 44.03 95 ALA A O 1
ATOM 783 N N . LEU A 1 96 ? -13.544 4.901 10.273 1.00 43.03 96 LEU A N 1
ATOM 784 C CA . LEU A 1 96 ? -14.066 5.941 11.150 1.00 43.03 96 LEU A CA 1
ATOM 785 C C . LEU A 1 96 ? -14.330 7.232 10.345 1.00 43.03 96 LEU A C 1
ATOM 787 O O . LEU A 1 96 ? -13.426 7.721 9.663 1.00 43.03 96 LEU A O 1
ATOM 791 N N . PRO A 1 97 ? -15.544 7.815 10.418 1.00 37.81 97 PRO A N 1
ATOM 792 C CA . PRO A 1 97 ? -15.932 9.005 9.647 1.00 37.81 97 PRO A CA 1
ATOM 793 C C . PRO A 1 97 ? -15.110 10.275 9.934 1.00 37.81 97 PRO A C 1
ATOM 795 O O . PRO A 1 97 ? -15.288 11.292 9.270 1.00 37.81 97 PRO A O 1
ATOM 798 N N . GLU A 1 98 ? -14.216 10.257 10.920 1.00 38.47 98 GLU A N 1
ATOM 799 C CA . GLU A 1 98 ? -13.569 11.456 11.469 1.00 38.47 98 GLU A CA 1
ATOM 800 C C . GLU A 1 98 ? -12.411 12.016 10.627 1.00 38.47 98 GLU A C 1
ATOM 802 O O . GLU A 1 98 ? -11.854 13.057 10.969 1.00 38.47 98 GLU A O 1
ATOM 807 N N . GLN A 1 99 ? -12.103 11.418 9.473 1.00 39.06 99 GLN A N 1
ATOM 808 C CA . GLN A 1 99 ? -11.243 12.057 8.464 1.00 39.06 99 GLN A CA 1
ATOM 809 C C . GLN A 1 99 ? -12.001 13.040 7.546 1.00 39.06 99 GLN A C 1
ATOM 811 O O . GLN A 1 99 ? -11.385 13.717 6.722 1.00 39.06 99 GLN A O 1
ATOM 816 N N . PHE A 1 100 ? -13.323 13.175 7.700 1.00 39.41 100 PHE A N 1
ATOM 817 C CA . PHE A 1 100 ? -14.143 14.137 6.963 1.00 39.41 100 PHE A CA 1
ATOM 818 C C . PHE A 1 100 ? -14.421 15.388 7.809 1.00 39.41 100 PHE A C 1
ATOM 820 O O . PHE A 1 100 ? -15.497 15.538 8.387 1.00 39.41 100 PHE A O 1
ATOM 827 N N . ARG A 1 101 ? -13.470 16.328 7.868 1.00 35.72 101 ARG A N 1
ATOM 828 C CA . ARG A 1 101 ? -13.813 17.710 8.243 1.00 35.72 101 ARG A CA 1
ATOM 829 C C . ARG A 1 101 ? -14.559 18.392 7.083 1.00 35.72 101 ARG A C 1
ATOM 831 O O . ARG A 1 101 ? -14.361 18.075 5.909 1.00 35.72 101 ARG A O 1
ATOM 838 N N . GLN A 1 102 ? -15.486 19.283 7.443 1.00 33.62 102 GLN A N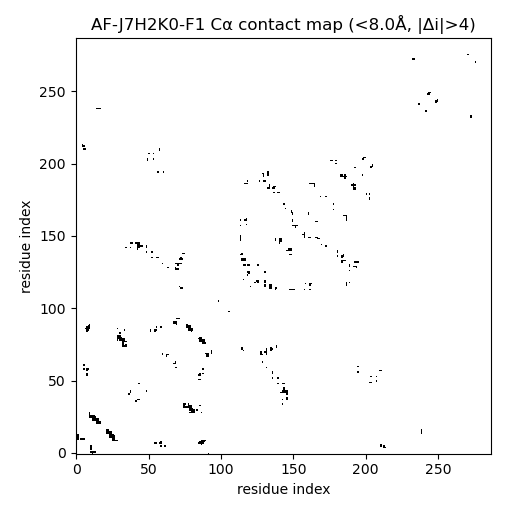 1
ATOM 839 C CA . GLN A 1 102 ? -16.475 19.947 6.573 1.00 33.62 102 GLN A CA 1
ATOM 840 C C . GLN A 1 102 ? -15.885 20.898 5.512 1.00 33.62 102 GLN A C 1
ATOM 842 O O . GLN A 1 102 ? -16.627 21.491 4.736 1.00 33.62 102 GLN A O 1
ATOM 847 N N . ASP A 1 103 ? -14.568 21.046 5.452 1.00 37.56 103 ASP A N 1
ATOM 848 C CA . ASP A 1 103 ? -13.849 21.890 4.498 1.00 37.56 103 ASP A CA 1
ATOM 849 C C . ASP A 1 103 ? -13.556 21.185 3.167 1.00 37.56 103 ASP A C 1
ATOM 851 O O . ASP A 1 103 ? -13.069 21.810 2.226 1.00 37.56 103 ASP A O 1
ATOM 855 N N . GLY A 1 104 ? -13.863 19.888 3.043 1.00 40.62 104 GLY A N 1
ATOM 856 C CA . GLY A 1 104 ? -13.717 19.194 1.767 1.00 40.62 104 GLY A CA 1
ATOM 857 C C . GLY A 1 104 ? -12.263 19.144 1.284 1.00 40.62 104 GLY A C 1
ATOM 858 O O . GLY A 1 104 ? -12.024 18.839 0.113 1.00 40.62 104 GLY A O 1
ATOM 859 N N . LEU A 1 105 ? -11.291 19.308 2.181 1.00 36.59 105 LEU A N 1
ATOM 860 C CA . LEU A 1 105 ? -9.859 19.224 1.911 1.00 36.59 105 LEU A CA 1
ATOM 861 C C . LEU A 1 105 ? -9.241 18.126 2.782 1.00 36.59 105 LEU A C 1
ATOM 863 O O . LEU A 1 105 ? -9.579 17.967 3.949 1.00 36.59 105 LEU A O 1
ATOM 867 N N . LEU A 1 106 ? -8.360 17.315 2.192 1.00 37.16 106 LEU A N 1
ATOM 868 C CA . LEU A 1 106 ? -7.550 16.356 2.942 1.00 37.16 106 LEU A CA 1
ATOM 869 C C . LEU A 1 106 ? -6.470 17.145 3.691 1.00 37.16 106 LEU A C 1
ATOM 871 O O . LEU A 1 106 ? -5.365 17.323 3.186 1.00 37.16 106 LEU A O 1
ATOM 875 N N . HIS A 1 107 ? -6.785 17.650 4.881 1.00 34.97 107 HIS A N 1
ATOM 876 C CA . HIS A 1 107 ? -5.780 18.200 5.788 1.00 34.97 107 HIS A CA 1
ATOM 877 C C . HIS A 1 107 ? -5.207 17.095 6.680 1.00 34.97 107 HIS A C 1
ATOM 879 O O . HIS A 1 107 ? -5.305 17.136 7.902 1.00 34.97 107 HIS A O 1
ATOM 885 N N . THR A 1 108 ? -4.555 16.103 6.072 1.00 34.22 108 THR A N 1
ATOM 886 C CA . THR A 1 108 ? -3.542 15.322 6.788 1.00 34.22 108 THR A CA 1
ATOM 887 C C . THR A 1 108 ? -2.235 16.092 6.717 1.00 34.22 108 THR A C 1
ATOM 889 O O . THR A 1 108 ? -1.421 15.894 5.815 1.00 34.22 108 THR A O 1
ATOM 892 N N . ALA A 1 109 ? -2.034 16.994 7.678 1.00 28.59 109 ALA A N 1
ATOM 893 C CA . ALA A 1 109 ? -0.687 17.384 8.057 1.00 28.59 109 ALA A CA 1
ATOM 894 C C . ALA A 1 109 ? 0.080 16.080 8.352 1.00 28.59 109 ALA A C 1
ATOM 896 O O . ALA A 1 109 ? -0.314 15.344 9.256 1.00 28.59 109 ALA A O 1
ATOM 897 N N . SER A 1 110 ? 1.119 15.789 7.559 1.00 32.06 110 SER A N 1
ATOM 898 C CA . SER A 1 110 ? 2.035 14.621 7.603 1.00 32.06 110 SER A CA 1
ATOM 899 C C . SER A 1 110 ? 1.797 13.447 6.628 1.00 32.06 110 SER A C 1
ATOM 901 O O . SER A 1 110 ? 2.656 12.580 6.560 1.00 32.06 110 SER A O 1
ATOM 903 N N . GLY A 1 111 ? 0.722 13.400 5.828 1.00 44.16 111 GLY A N 1
ATOM 904 C CA . GLY A 1 111 ? 0.483 12.283 4.887 1.00 44.16 111 GLY A CA 1
ATOM 905 C C . GLY A 1 111 ? 0.877 12.608 3.442 1.00 44.16 111 GLY A C 1
ATOM 906 O O . GLY A 1 111 ? 0.383 13.586 2.884 1.00 44.16 111 GLY A O 1
ATOM 907 N N . THR A 1 112 ? 1.727 11.798 2.800 1.00 55.00 112 THR A N 1
ATOM 908 C CA . THR A 1 112 ? 2.054 11.983 1.372 1.00 55.00 112 THR A CA 1
ATOM 909 C C . THR A 1 112 ? 0.893 11.454 0.511 1.00 55.00 112 THR A C 1
ATOM 911 O O . THR A 1 112 ? 0.711 10.239 0.446 1.00 55.00 112 THR A O 1
ATOM 914 N N . PRO A 1 113 ? 0.134 12.292 -0.226 1.00 69.12 113 PRO A N 1
ATOM 915 C CA . PRO A 1 113 ? -0.995 11.843 -1.062 1.00 69.12 113 PRO A CA 1
ATOM 916 C C . PRO A 1 113 ? -0.580 10.926 -2.231 1.00 69.12 113 PRO A C 1
ATOM 918 O O . PRO A 1 113 ? -1.424 10.463 -2.991 1.00 69.12 113 PRO A O 1
ATOM 921 N N . ALA A 1 114 ? 0.716 10.641 -2.382 1.00 81.88 114 ALA A N 1
ATOM 922 C CA . ALA A 1 114 ? 1.275 9.809 -3.440 1.00 81.88 114 ALA A CA 1
ATOM 923 C C . ALA A 1 114 ? 0.829 8.335 -3.390 1.00 81.88 114 ALA A C 1
ATOM 925 O O . ALA A 1 114 ? 0.910 7.660 -4.413 1.00 81.88 114 ALA A O 1
ATOM 926 N N . TYR A 1 115 ? 0.352 7.838 -2.241 1.00 86.06 115 TYR A N 1
ATOM 927 C CA . TYR A 1 115 ? -0.158 6.464 -2.089 1.00 86.06 115 TYR A CA 1
ATOM 928 C C . TYR A 1 115 ? -1.662 6.334 -2.366 1.00 86.06 115 TYR A C 1
ATOM 930 O O . TYR A 1 115 ? -2.181 5.219 -2.443 1.00 86.06 115 TYR A O 1
ATOM 938 N N . VAL A 1 116 ? -2.364 7.458 -2.531 1.00 88.12 116 VAL A N 1
ATOM 939 C CA . VAL A 1 116 ? -3.820 7.507 -2.687 1.00 88.12 116 VAL A CA 1
ATOM 940 C C . VAL A 1 116 ? -4.194 7.346 -4.161 1.00 88.12 116 VAL A C 1
ATOM 942 O O . VAL A 1 116 ? -3.564 7.937 -5.041 1.00 88.12 116 VAL A O 1
ATOM 945 N N . SER A 1 117 ? -5.221 6.542 -4.448 1.00 88.38 117 SER A N 1
ATOM 946 C CA . SER A 1 117 ? -5.668 6.309 -5.822 1.00 88.38 117 SER A CA 1
ATOM 947 C C . SER A 1 117 ? -6.416 7.512 -6.413 1.00 88.38 117 SER A C 1
ATOM 949 O O . SER A 1 117 ? -7.042 8.277 -5.671 1.00 88.38 117 SER A O 1
ATOM 951 N N . PRO A 1 118 ? -6.407 7.693 -7.750 1.00 90.06 118 PRO A N 1
ATOM 952 C CA . PRO A 1 118 ? -7.055 8.835 -8.394 1.00 90.06 118 PRO A CA 1
ATOM 953 C C . PRO A 1 118 ? -8.535 8.972 -8.022 1.00 90.06 118 PRO A C 1
ATOM 955 O O . PRO A 1 118 ? -9.021 10.075 -7.775 1.00 90.06 118 PRO A O 1
ATOM 958 N N . GLU A 1 119 ? -9.260 7.855 -7.942 1.00 87.56 119 GLU A N 1
ATOM 959 C CA . GLU A 1 119 ? -10.683 7.858 -7.611 1.00 87.56 119 GLU A CA 1
ATOM 960 C C . GLU A 1 119 ? -10.968 8.306 -6.168 1.00 87.56 119 GLU A C 1
ATOM 962 O O . GLU A 1 119 ? -11.952 9.015 -5.943 1.00 87.56 119 GLU A O 1
ATOM 967 N N . VAL A 1 120 ? -10.083 7.993 -5.215 1.00 85.12 120 VAL A N 1
ATOM 968 C CA . VAL A 1 120 ? -10.210 8.434 -3.815 1.00 85.12 120 VAL A CA 1
ATOM 969 C C . VAL A 1 120 ? -10.003 9.946 -3.712 1.00 85.12 120 VAL A C 1
ATOM 971 O O . VAL A 1 120 ? -10.758 10.630 -3.020 1.00 85.12 120 VAL A O 1
ATOM 974 N N . ILE A 1 121 ? -9.052 10.498 -4.473 1.00 82.94 121 ILE A N 1
ATOM 975 C CA . ILE A 1 121 ? -8.782 11.946 -4.521 1.00 82.94 121 ILE A CA 1
ATOM 976 C C . ILE A 1 121 ? -10.007 12.713 -5.045 1.00 82.94 121 ILE A C 1
ATOM 978 O O . ILE A 1 121 ? -10.309 13.799 -4.552 1.00 82.94 121 ILE A O 1
ATOM 982 N N . THR A 1 122 ? -10.759 12.142 -5.995 1.00 75.62 122 THR A N 1
ATOM 983 C CA . THR A 1 122 ? -11.983 12.768 -6.541 1.00 75.62 122 THR A CA 1
ATOM 984 C C . THR A 1 122 ? -13.208 12.709 -5.626 1.00 75.62 122 THR A C 1
ATOM 986 O O . THR A 1 122 ? -14.256 13.229 -6.009 1.00 75.62 122 THR A O 1
ATOM 989 N N . LYS A 1 123 ? -13.105 12.093 -4.438 1.00 67.75 123 LYS A N 1
ATOM 990 C CA . LYS A 1 123 ? -14.164 12.031 -3.407 1.00 67.75 123 LYS A CA 1
ATOM 991 C C . LYS A 1 123 ? -15.509 11.471 -3.877 1.00 67.75 123 LYS A C 1
ATOM 993 O O . LYS A 1 123 ? -16.551 11.759 -3.292 1.00 67.75 123 LYS A O 1
ATOM 998 N N . LYS A 1 124 ? -15.504 10.645 -4.920 1.00 61.31 124 LYS A N 1
ATOM 999 C CA . LYS A 1 124 ? -16.663 9.831 -5.295 1.00 61.31 124 LYS A CA 1
ATOM 1000 C C . LYS A 1 124 ? -16.581 8.532 -4.503 1.00 61.31 124 LYS A C 1
ATOM 1002 O O . LYS A 1 124 ? -15.479 8.048 -4.260 1.00 61.31 124 LYS A O 1
ATOM 1007 N N . GLY A 1 125 ? -17.719 7.971 -4.090 1.00 72.56 125 GLY A N 1
ATOM 1008 C CA . GLY A 1 125 ? -17.730 6.617 -3.529 1.00 72.56 125 GLY A CA 1
ATOM 1009 C C . GLY A 1 125 ? -16.906 5.684 -4.425 1.00 72.56 125 GLY A C 1
ATOM 1010 O O . GLY A 1 125 ? -17.052 5.722 -5.649 1.00 72.56 125 GLY A O 1
ATOM 1011 N N . TYR A 1 126 ? -15.986 4.930 -3.829 1.00 82.12 126 TYR A N 1
ATOM 1012 C CA . TYR A 1 126 ? -14.969 4.171 -4.554 1.00 82.12 126 TYR A CA 1
ATOM 1013 C C . TYR A 1 126 ? -14.940 2.709 -4.110 1.00 82.12 126 TYR A C 1
ATOM 1015 O O . TYR A 1 126 ? -15.376 2.354 -3.014 1.00 82.12 126 TYR A O 1
ATOM 1023 N N . ASP A 1 127 ? -14.403 1.858 -4.981 1.00 87.00 127 ASP A N 1
ATOM 1024 C CA . ASP A 1 127 ? -14.141 0.455 -4.681 1.00 87.00 127 ASP A CA 1
ATOM 1025 C C . ASP A 1 127 ? -12.894 0.358 -3.788 1.00 87.00 127 ASP A C 1
ATOM 1027 O O . ASP A 1 127 ? -11.768 0.597 -4.236 1.00 87.00 127 ASP A O 1
ATOM 1031 N N . GLY A 1 128 ? -13.105 0.028 -2.511 1.00 88.12 128 GLY A N 1
ATOM 1032 C CA . GLY A 1 128 ? -12.034 -0.084 -1.521 1.00 88.12 128 GLY A CA 1
ATOM 1033 C C . GLY A 1 128 ? -10.970 -1.115 -1.897 1.00 88.12 128 GLY A C 1
ATOM 1034 O O . GLY A 1 128 ? -9.791 -0.881 -1.642 1.00 88.12 128 GLY A O 1
ATOM 1035 N N . ALA A 1 129 ? -11.351 -2.204 -2.573 1.00 91.25 129 ALA A N 1
ATOM 1036 C CA . ALA A 1 129 ? -10.393 -3.214 -3.001 1.00 91.25 129 ALA A CA 1
ATOM 1037 C C . ALA A 1 129 ? -9.445 -2.654 -4.063 1.00 91.25 129 ALA A C 1
ATOM 1039 O O . ALA A 1 129 ? -8.233 -2.856 -4.004 1.00 91.25 129 ALA A O 1
ATOM 1040 N N . LYS A 1 130 ? -9.985 -1.904 -5.028 1.00 95.06 130 LYS A N 1
ATOM 1041 C CA . LYS A 1 130 ? -9.182 -1.281 -6.088 1.00 95.06 130 LYS A CA 1
ATOM 1042 C C . LYS A 1 130 ? -8.285 -0.175 -5.553 1.00 95.06 130 LYS A C 1
ATOM 1044 O O . LYS A 1 130 ? -7.155 -0.060 -6.034 1.00 95.06 130 LYS A O 1
ATOM 1049 N N . ALA A 1 131 ? -8.755 0.602 -4.579 1.00 92.62 131 ALA A N 1
ATOM 1050 C CA . ALA A 1 131 ? -7.941 1.612 -3.909 1.00 92.62 131 ALA A CA 1
ATOM 1051 C C . ALA A 1 131 ? -6.726 0.975 -3.209 1.00 92.62 131 ALA A C 1
ATOM 1053 O O . ALA A 1 131 ? -5.599 1.392 -3.461 1.00 92.62 131 ALA A O 1
ATOM 1054 N N . ASP A 1 132 ? -6.928 -0.105 -2.448 1.00 94.38 132 ASP A N 1
ATOM 1055 C CA . ASP A 1 132 ? -5.832 -0.826 -1.785 1.00 94.38 132 ASP A CA 1
ATOM 1056 C C . ASP A 1 132 ? -4.809 -1.388 -2.786 1.00 94.38 132 ASP A C 1
ATOM 1058 O O . ASP A 1 132 ? -3.601 -1.309 -2.552 1.00 94.38 132 ASP A O 1
ATOM 1062 N N . ILE A 1 133 ? -5.263 -1.914 -3.932 1.00 98.00 133 ILE A N 1
ATOM 1063 C CA . ILE A 1 133 ? -4.369 -2.418 -4.990 1.00 98.00 133 ILE A CA 1
ATOM 1064 C C . ILE A 1 133 ? -3.485 -1.311 -5.575 1.00 98.00 133 ILE A C 1
ATOM 1066 O O . ILE A 1 133 ? -2.305 -1.552 -5.842 1.00 98.00 133 ILE A O 1
ATOM 1070 N N . TRP A 1 134 ? -4.024 -0.103 -5.754 1.00 97.38 134 TRP A N 1
ATOM 1071 C CA . TRP A 1 134 ? -3.226 1.042 -6.190 1.00 97.38 134 TRP A CA 1
ATOM 1072 C C . TRP A 1 134 ? -2.124 1.351 -5.178 1.00 97.38 134 TRP A C 1
ATOM 1074 O O . TRP A 1 134 ? -0.952 1.421 -5.549 1.00 97.38 134 TRP A O 1
ATOM 1084 N N . SER A 1 135 ? -2.479 1.460 -3.895 1.00 96.19 135 SER A N 1
ATOM 1085 C CA . SER A 1 135 ? -1.517 1.719 -2.822 1.00 96.19 135 SER A CA 1
ATOM 1086 C C . SER A 1 135 ? -0.439 0.631 -2.753 1.00 96.19 135 SER A C 1
ATOM 1088 O O . SER A 1 135 ? 0.747 0.951 -2.677 1.00 96.19 135 SER A O 1
ATOM 1090 N N . CYS A 1 136 ? -0.813 -0.646 -2.905 1.00 97.88 136 CYS A N 1
ATOM 1091 C CA . CYS A 1 136 ? 0.136 -1.758 -3.030 1.00 97.88 136 CYS A CA 1
ATOM 1092 C C . CYS A 1 136 ? 1.094 -1.574 -4.220 1.00 97.88 136 CYS A C 1
ATOM 1094 O O . CYS A 1 136 ? 2.286 -1.857 -4.104 1.00 97.88 136 CYS A O 1
ATOM 1096 N N . GLY A 1 137 ? 0.602 -1.079 -5.360 1.00 98.12 137 GLY A N 1
ATOM 1097 C CA . GLY A 1 137 ? 1.423 -0.746 -6.526 1.00 98.12 137 GLY A CA 1
ATOM 1098 C C . GLY A 1 137 ? 2.448 0.351 -6.250 1.00 98.12 137 GLY A C 1
ATOM 1099 O O . GLY A 1 137 ? 3.608 0.216 -6.647 1.00 98.12 137 GLY A O 1
ATOM 1100 N N . VAL A 1 138 ? 2.046 1.403 -5.531 1.00 97.50 138 VAL A N 1
ATOM 1101 C CA . VAL A 1 138 ? 2.953 2.483 -5.119 1.00 97.50 138 VAL A CA 1
ATOM 1102 C C . VAL A 1 138 ? 4.013 1.934 -4.164 1.00 97.50 138 VAL A C 1
ATOM 1104 O O . VAL A 1 138 ? 5.199 2.171 -4.381 1.00 97.50 138 VAL A O 1
ATOM 1107 N N . ILE A 1 139 ? 3.615 1.131 -3.172 1.00 96.38 139 ILE A N 1
ATOM 1108 C CA . ILE A 1 139 ? 4.532 0.465 -2.235 1.00 96.38 139 ILE A CA 1
ATOM 1109 C C . ILE A 1 139 ? 5.558 -0.388 -2.993 1.00 96.38 139 ILE A C 1
ATOM 1111 O O . ILE A 1 139 ? 6.759 -0.196 -2.807 1.00 96.38 139 ILE A O 1
ATOM 1115 N N . LEU A 1 140 ? 5.120 -1.278 -3.893 1.00 98.00 140 LEU A N 1
ATOM 1116 C CA . LEU A 1 140 ? 6.024 -2.124 -4.682 1.00 98.00 140 LEU A CA 1
ATOM 1117 C C . LEU A 1 140 ? 7.020 -1.295 -5.497 1.00 98.00 140 LEU A C 1
ATOM 1119 O O . LEU A 1 140 ? 8.206 -1.628 -5.551 1.00 98.00 140 LEU A O 1
ATOM 1123 N N . PHE A 1 141 ? 6.544 -0.216 -6.126 1.00 97.75 141 PHE A N 1
ATOM 1124 C CA . PHE A 1 141 ? 7.410 0.689 -6.868 1.00 97.75 141 PHE A CA 1
ATOM 1125 C C . PHE A 1 141 ? 8.492 1.266 -5.957 1.00 97.75 141 PHE A C 1
ATOM 1127 O O . PHE A 1 141 ? 9.667 1.182 -6.308 1.00 97.75 141 PHE A O 1
ATOM 1134 N N . VAL A 1 142 ? 8.130 1.795 -4.783 1.00 95.75 142 VAL A N 1
ATOM 1135 C CA . VAL A 1 142 ? 9.106 2.407 -3.871 1.00 95.75 142 VAL A CA 1
ATOM 1136 C C . VAL A 1 142 ? 10.111 1.383 -3.353 1.00 95.75 142 VAL A C 1
ATOM 1138 O O . VAL A 1 142 ? 11.305 1.674 -3.361 1.00 95.75 142 VAL A O 1
ATOM 1141 N N . LEU A 1 143 ? 9.680 0.170 -2.990 1.00 96.44 143 LEU A N 1
ATOM 1142 C CA . LEU A 1 143 ? 10.603 -0.884 -2.549 1.00 96.44 143 LEU A CA 1
ATOM 1143 C C . LEU A 1 143 ? 11.670 -1.186 -3.617 1.00 96.44 143 LEU A C 1
ATOM 1145 O O . LEU A 1 143 ? 12.839 -1.375 -3.289 1.00 96.44 143 LEU A O 1
ATOM 1149 N N . LEU A 1 144 ? 11.297 -1.194 -4.900 1.00 97.38 144 LEU A N 1
ATOM 1150 C CA . LEU A 1 144 ? 12.193 -1.531 -6.016 1.00 97.38 144 LEU A CA 1
ATOM 1151 C C . LEU A 1 144 ? 12.973 -0.336 -6.591 1.00 97.38 144 LEU A C 1
ATOM 1153 O O . LEU A 1 144 ? 14.039 -0.516 -7.195 1.00 97.38 144 LEU A O 1
ATOM 1157 N N . ALA A 1 145 ? 12.431 0.876 -6.486 1.00 96.06 145 ALA A N 1
ATOM 1158 C CA . ALA A 1 145 ? 13.000 2.092 -7.064 1.00 96.06 145 ALA A CA 1
ATOM 1159 C C . ALA A 1 145 ? 13.782 2.924 -6.039 1.00 96.06 145 ALA A C 1
ATOM 1161 O O . ALA A 1 145 ? 14.764 3.562 -6.411 1.00 96.06 145 ALA A O 1
ATOM 1162 N N . GLY A 1 146 ? 13.374 2.895 -4.769 1.00 93.56 146 GLY A N 1
ATOM 1163 C CA . GLY A 1 146 ? 13.879 3.766 -3.705 1.00 93.56 146 GLY A CA 1
ATOM 1164 C C . GLY A 1 146 ? 13.282 5.179 -3.715 1.00 93.56 146 GLY A C 1
ATOM 1165 O O . GLY A 1 146 ? 13.744 6.034 -2.971 1.00 93.56 146 GLY A O 1
ATOM 1166 N N . TYR A 1 147 ? 12.284 5.446 -4.563 1.00 92.19 147 TYR A N 1
ATOM 1167 C CA . TYR A 1 147 ? 11.596 6.737 -4.671 1.00 92.19 147 TYR A CA 1
ATOM 1168 C C . TYR A 1 147 ? 10.145 6.548 -5.137 1.00 92.19 147 TYR A C 1
ATOM 1170 O O . TYR A 1 147 ? 9.779 5.475 -5.621 1.00 92.19 147 TYR A O 1
ATOM 1178 N N . LEU A 1 148 ? 9.313 7.583 -4.992 1.00 93.50 148 LEU A N 1
ATOM 1179 C CA . LEU A 1 148 ? 7.889 7.551 -5.345 1.00 93.50 148 LEU A CA 1
ATOM 1180 C C . LEU A 1 148 ? 7.654 7.581 -6.867 1.00 93.50 148 LEU A C 1
ATOM 1182 O O . LEU A 1 148 ? 8.305 8.359 -7.564 1.00 93.50 148 LEU A O 1
ATOM 1186 N N . PRO A 1 149 ? 6.674 6.823 -7.400 1.00 95.69 149 PRO A N 1
ATOM 1187 C CA . PRO A 1 149 ? 6.324 6.888 -8.821 1.00 95.69 149 PRO A CA 1
ATOM 1188 C C . PRO A 1 149 ? 5.742 8.255 -9.206 1.00 95.69 149 PRO A C 1
ATOM 1190 O O . PRO A 1 149 ? 6.028 8.777 -10.284 1.00 95.69 149 PRO A O 1
ATOM 1193 N N . PHE A 1 150 ? 4.959 8.857 -8.306 1.00 94.50 150 PHE A N 1
ATOM 1194 C CA . PHE A 1 150 ? 4.327 10.157 -8.492 1.00 94.50 150 PHE A CA 1
ATOM 1195 C C . PHE A 1 150 ? 4.847 11.138 -7.448 1.00 94.50 150 PHE A C 1
ATOM 1197 O O . PHE A 1 150 ? 4.460 11.088 -6.284 1.00 94.50 150 PHE A O 1
ATOM 1204 N N . GLN A 1 151 ? 5.725 12.041 -7.871 1.00 89.81 151 GLN A N 1
ATOM 1205 C CA . GLN A 1 151 ? 6.253 13.100 -7.021 1.00 89.81 151 GLN A CA 1
ATOM 1206 C C . GLN A 1 151 ? 6.486 14.357 -7.854 1.00 89.81 151 GLN A C 1
ATOM 1208 O O . GLN A 1 151 ? 6.887 14.292 -9.023 1.00 89.81 151 GLN A O 1
ATOM 1213 N N . ASP A 1 152 ? 6.180 15.508 -7.271 1.00 90.44 152 ASP A N 1
ATOM 1214 C CA . ASP A 1 152 ? 6.479 16.818 -7.833 1.00 90.44 152 ASP A CA 1
ATOM 1215 C C . ASP A 1 152 ? 6.464 17.868 -6.716 1.00 90.44 152 ASP A C 1
ATOM 1217 O O . ASP A 1 152 ? 5.751 17.696 -5.728 1.00 90.44 152 ASP A O 1
ATOM 1221 N N . ALA A 1 153 ? 7.222 18.955 -6.871 1.00 88.50 153 ALA A N 1
ATOM 1222 C CA . ALA A 1 153 ? 7.177 20.074 -5.928 1.00 88.50 153 ALA A CA 1
ATOM 1223 C C . ALA A 1 153 ? 5.830 20.812 -6.004 1.00 88.50 153 ALA A C 1
ATOM 1225 O O . ALA A 1 153 ? 5.355 21.361 -5.012 1.00 88.50 153 ALA A O 1
ATOM 1226 N N . ASN A 1 154 ? 5.191 20.804 -7.180 1.00 88.75 154 ASN A N 1
ATOM 1227 C CA . ASN A 1 154 ? 3.854 21.341 -7.357 1.00 88.75 154 ASN A CA 1
ATOM 1228 C C . ASN A 1 154 ? 2.809 20.227 -7.189 1.00 88.75 154 ASN A C 1
ATOM 1230 O O . ASN A 1 154 ? 2.670 19.348 -8.044 1.00 88.75 154 ASN A O 1
ATOM 1234 N N . LEU A 1 155 ? 2.018 20.303 -6.115 1.00 87.12 155 LEU A N 1
ATOM 1235 C CA . LEU A 1 155 ? 0.967 19.324 -5.813 1.00 87.12 155 LEU A CA 1
ATOM 1236 C C . LEU A 1 155 ? -0.008 19.116 -6.981 1.00 87.12 155 LEU A C 1
ATOM 1238 O O . LEU A 1 155 ? -0.406 17.987 -7.246 1.00 87.12 155 LEU A O 1
ATOM 1242 N N . MET A 1 156 ? -0.354 20.167 -7.728 1.00 88.19 156 MET A N 1
ATOM 1243 C CA . MET A 1 156 ? -1.264 20.053 -8.870 1.00 88.19 156 MET A CA 1
ATOM 1244 C C . MET A 1 156 ? -0.641 19.261 -10.027 1.00 88.19 156 MET A C 1
ATOM 1246 O O . MET A 1 156 ? -1.327 18.490 -10.701 1.00 88.19 156 MET A O 1
ATOM 1250 N N . VAL A 1 157 ? 0.670 19.404 -10.242 1.00 91.62 157 VAL A N 1
ATOM 1251 C CA . VAL A 1 157 ? 1.413 18.601 -11.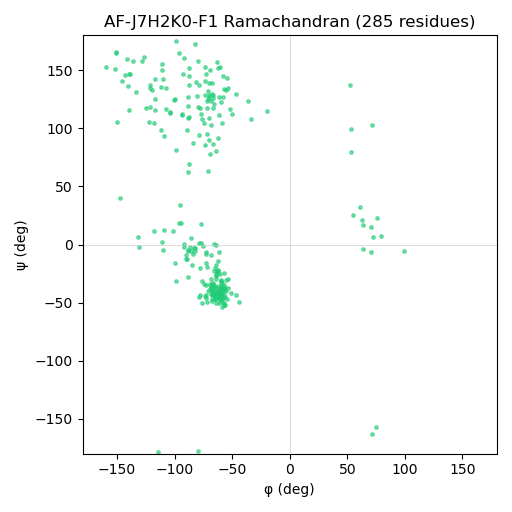224 1.00 91.62 157 VAL A CA 1
ATOM 1252 C C . VAL A 1 157 ? 1.485 17.146 -10.771 1.00 91.62 157 VAL A C 1
ATOM 1254 O O . VAL A 1 157 ? 1.246 16.248 -11.577 1.00 91.62 157 VAL A O 1
ATOM 1257 N N . MET A 1 158 ? 1.740 16.902 -9.486 1.00 91.19 158 MET A N 1
ATOM 1258 C CA . MET A 1 158 ? 1.728 15.554 -8.920 1.00 91.19 158 MET A CA 1
ATOM 1259 C C . MET A 1 158 ? 0.353 14.887 -9.066 1.00 91.19 158 MET A C 1
ATOM 1261 O O . MET A 1 158 ? 0.278 13.767 -9.565 1.00 91.19 158 MET A O 1
ATOM 1265 N N . TYR A 1 159 ? -0.740 15.583 -8.740 1.00 90.62 159 TYR A N 1
ATOM 1266 C CA . TYR A 1 159 ? -2.094 15.071 -8.965 1.00 90.62 159 TYR A CA 1
ATOM 1267 C C . TYR A 1 159 ? -2.347 14.775 -10.442 1.00 90.62 159 TYR A C 1
ATOM 1269 O O . TYR A 1 159 ? -2.868 13.715 -10.776 1.00 90.62 159 TYR A O 1
ATOM 1277 N N . LYS A 1 160 ? -1.922 15.657 -11.354 1.00 92.69 160 LYS A N 1
ATOM 1278 C CA . LYS A 1 160 ? -2.035 15.420 -12.800 1.00 92.69 160 LYS A CA 1
ATOM 1279 C C . LYS A 1 160 ? -1.278 14.162 -13.242 1.00 92.69 160 LYS A C 1
ATOM 1281 O O . LYS A 1 160 ? -1.785 13.449 -14.106 1.00 92.69 160 LYS A O 1
ATOM 1286 N N . LYS A 1 161 ? -0.109 13.877 -12.657 1.00 94.31 161 LYS A N 1
ATOM 1287 C CA . LYS A 1 161 ? 0.633 12.626 -12.890 1.00 94.31 161 LYS A CA 1
ATOM 1288 C C . LYS A 1 161 ? -0.149 11.413 -12.380 1.00 94.31 161 LYS A C 1
ATOM 1290 O O . LYS A 1 161 ? -0.324 10.467 -13.139 1.00 94.31 161 LYS A O 1
ATOM 1295 N N . ILE A 1 162 ? -0.693 11.482 -11.161 1.00 93.44 162 ILE A N 1
ATOM 1296 C CA . ILE A 1 162 ? -1.529 10.426 -10.558 1.00 93.44 162 ILE A CA 1
ATOM 1297 C C . ILE A 1 162 ? -2.741 10.113 -11.448 1.00 93.44 162 ILE A C 1
ATOM 1299 O O . ILE A 1 162 ? -2.929 8.969 -11.851 1.00 93.44 162 ILE A O 1
ATOM 1303 N N . TYR A 1 163 ? -3.513 11.130 -11.847 1.00 92.56 163 TYR A N 1
ATOM 1304 C CA . TYR A 1 163 ? -4.691 10.963 -12.710 1.00 92.56 163 TYR A CA 1
ATOM 1305 C C . TYR A 1 163 ? -4.379 10.345 -14.072 1.00 92.56 163 TYR A C 1
ATOM 1307 O O . TYR A 1 163 ? -5.219 9.655 -14.643 1.00 92.56 163 TYR A O 1
ATOM 1315 N N . LYS A 1 164 ? -3.188 10.616 -14.609 1.00 94.06 164 LYS A N 1
ATOM 1316 C CA . LYS A 1 164 ? -2.747 10.080 -15.899 1.00 94.06 164 LYS A CA 1
ATOM 1317 C C . LYS A 1 164 ? -2.027 8.739 -15.787 1.00 94.06 164 LYS A C 1
ATOM 1319 O O . LYS A 1 164 ? -1.793 8.123 -16.821 1.00 94.06 164 LYS A O 1
ATOM 1324 N N . GLY A 1 165 ? -1.645 8.311 -14.582 1.00 93.81 165 GLY A N 1
ATOM 1325 C CA . GLY A 1 165 ? -0.703 7.205 -14.410 1.00 93.81 165 GLY A CA 1
ATOM 1326 C C . GLY A 1 165 ? 0.658 7.507 -15.044 1.00 93.81 165 GLY A C 1
ATOM 1327 O O . GLY A 1 165 ? 1.309 6.609 -15.565 1.00 93.81 165 GLY A O 1
ATOM 1328 N N . ASP A 1 166 ? 1.072 8.778 -15.046 1.00 95.06 166 ASP A N 1
ATOM 1329 C CA . ASP A 1 166 ? 2.310 9.240 -15.679 1.00 95.06 166 ASP A CA 1
ATOM 1330 C C . ASP A 1 166 ? 3.484 9.170 -14.693 1.00 95.06 166 ASP A C 1
ATOM 1332 O O . ASP A 1 166 ? 3.667 10.043 -13.840 1.00 95.06 166 ASP A O 1
ATOM 1336 N N . PHE A 1 167 ? 4.267 8.099 -14.802 1.00 95.94 167 PHE A N 1
ATOM 1337 C CA . PHE A 1 167 ? 5.486 7.866 -14.034 1.00 95.94 167 PHE A CA 1
ATOM 1338 C C . PHE A 1 167 ? 6.555 7.212 -14.915 1.00 95.94 167 PHE A C 1
ATOM 1340 O O . PHE A 1 167 ? 6.267 6.613 -15.953 1.00 95.94 167 PHE A O 1
ATOM 1347 N N . LYS A 1 168 ? 7.822 7.321 -14.505 1.00 96.38 168 LYS A N 1
ATOM 1348 C CA . LYS A 1 168 ? 8.958 6.767 -15.254 1.00 96.38 168 LYS A CA 1
ATOM 1349 C C . LYS A 1 168 ? 9.529 5.549 -14.547 1.00 96.38 168 LYS A C 1
ATOM 1351 O O . LYS A 1 168 ? 9.767 5.571 -13.345 1.00 96.38 168 LYS A O 1
ATOM 1356 N N . PHE A 1 169 ? 9.799 4.499 -15.316 1.00 96.75 169 PHE A N 1
ATOM 1357 C CA . PHE A 1 169 ? 10.464 3.311 -14.797 1.00 96.75 169 PHE A CA 1
ATOM 1358 C C . PHE A 1 169 ? 11.975 3.516 -14.673 1.00 96.75 169 PHE A C 1
ATOM 1360 O O . PHE A 1 169 ? 12.602 3.979 -15.631 1.00 96.75 169 PHE A O 1
ATOM 1367 N N . PRO A 1 170 ? 12.594 3.069 -13.566 1.00 95.44 170 PRO A N 1
ATOM 1368 C CA . PRO A 1 170 ? 14.038 2.934 -13.514 1.00 95.44 170 PRO A CA 1
ATOM 1369 C C . PRO A 1 170 ? 14.573 1.947 -14.571 1.00 95.44 170 PRO A C 1
ATOM 1371 O O . PRO A 1 170 ? 13.886 0.980 -14.939 1.00 95.44 170 PRO A O 1
ATOM 1374 N N . PRO A 1 171 ? 15.827 2.115 -15.030 1.00 96.19 171 PRO A N 1
ATOM 1375 C CA . PRO A 1 171 ? 16.427 1.222 -16.022 1.00 96.19 171 PRO A CA 1
ATOM 1376 C C . PRO A 1 171 ? 16.596 -0.215 -15.508 1.00 96.19 171 PRO A C 1
ATOM 1378 O O . PRO A 1 171 ? 16.535 -1.146 -16.301 1.00 96.19 171 PRO A O 1
ATOM 1381 N N . TRP A 1 172 ? 16.732 -0.412 -14.192 1.00 95.94 172 TRP A N 1
ATOM 1382 C CA . TRP A 1 172 ? 16.914 -1.731 -13.571 1.00 95.94 172 TRP A CA 1
ATOM 1383 C C . TRP A 1 172 ? 15.619 -2.521 -13.337 1.00 95.94 172 TRP A C 1
ATOM 1385 O O . TRP A 1 172 ? 15.682 -3.641 -12.839 1.00 95.94 172 TRP A O 1
ATOM 1395 N N . PHE A 1 173 ? 14.442 -1.967 -13.644 1.00 97.75 173 PHE A N 1
ATOM 1396 C CA . PHE A 1 173 ? 13.200 -2.741 -13.560 1.00 97.75 173 PHE A CA 1
ATOM 1397 C C . PHE A 1 173 ? 13.153 -3.765 -14.689 1.00 97.75 173 PHE A C 1
ATOM 1399 O O . PHE A 1 173 ? 13.187 -3.391 -15.865 1.00 97.75 173 PHE A O 1
ATOM 1406 N N . SER A 1 174 ? 12.998 -5.040 -14.333 1.00 97.12 174 SER A N 1
ATOM 1407 C CA . SER A 1 174 ? 12.793 -6.101 -15.313 1.00 97.12 174 SER A CA 1
ATOM 1408 C C . SER A 1 174 ? 11.494 -5.873 -16.107 1.00 97.12 174 SER A C 1
ATOM 1410 O O . SER A 1 174 ? 10.538 -5.276 -15.593 1.00 97.12 174 SER A O 1
ATOM 1412 N N . PRO A 1 175 ? 11.399 -6.355 -17.362 1.00 97.50 175 PRO A N 1
ATOM 1413 C CA . PRO A 1 175 ? 10.174 -6.229 -18.155 1.00 97.50 175 PRO A CA 1
ATOM 1414 C C . PRO A 1 175 ? 8.939 -6.813 -17.456 1.00 97.50 175 PRO A C 1
ATOM 1416 O O . PRO A 1 175 ? 7.825 -6.328 -17.645 1.00 97.50 175 PRO A O 1
ATOM 1419 N N . GLU A 1 176 ? 9.138 -7.846 -16.637 1.00 96.81 176 GLU A N 1
ATOM 1420 C CA . GLU A 1 176 ? 8.086 -8.494 -15.859 1.00 96.81 176 GLU A CA 1
ATOM 1421 C C . GLU A 1 176 ? 7.527 -7.569 -14.768 1.00 96.81 176 GLU A C 1
ATOM 1423 O O . GLU A 1 176 ? 6.314 -7.364 -14.708 1.00 96.81 176 GLU A O 1
ATOM 1428 N N . VAL A 1 177 ? 8.409 -6.931 -13.989 1.00 97.75 177 VAL A N 1
ATOM 1429 C CA . VAL A 1 177 ? 8.031 -5.925 -12.984 1.00 97.75 177 VAL A CA 1
ATOM 1430 C C . VAL A 1 177 ? 7.312 -4.749 -13.637 1.00 97.75 177 VAL A C 1
ATOM 1432 O O . VAL A 1 177 ? 6.271 -4.327 -13.143 1.00 97.75 177 VAL A O 1
ATOM 1435 N N . ARG A 1 178 ? 7.818 -4.229 -14.765 1.00 98.25 178 ARG A N 1
ATOM 1436 C CA . ARG A 1 178 ? 7.181 -3.094 -15.461 1.00 98.25 178 ARG A CA 1
ATOM 1437 C C . ARG A 1 178 ? 5.737 -3.409 -15.849 1.00 98.25 178 ARG A C 1
ATOM 1439 O O . ARG A 1 178 ? 4.847 -2.608 -15.580 1.00 98.25 178 ARG A O 1
ATOM 1446 N N . ARG A 1 179 ? 5.490 -4.592 -16.428 1.00 98.06 179 ARG A N 1
ATOM 1447 C CA . ARG A 1 179 ? 4.131 -5.043 -16.776 1.00 98.06 179 ARG A CA 1
ATOM 1448 C C . ARG A 1 179 ? 3.234 -5.173 -15.548 1.00 98.06 179 ARG A C 1
ATOM 1450 O O . ARG A 1 179 ? 2.072 -4.788 -15.615 1.00 98.06 179 ARG A O 1
ATOM 1457 N N . LEU A 1 180 ? 3.755 -5.712 -14.446 1.00 98.38 180 LEU A N 1
ATOM 1458 C CA . LEU A 1 180 ? 3.001 -5.836 -13.203 1.00 98.38 180 LEU A CA 1
ATOM 1459 C C . LEU A 1 180 ? 2.624 -4.460 -12.632 1.00 98.38 180 LEU A C 1
ATOM 1461 O O . LEU A 1 180 ? 1.452 -4.211 -12.362 1.00 98.38 180 LEU A O 1
ATOM 1465 N N . VAL A 1 181 ? 3.592 -3.551 -12.507 1.00 98.44 181 VAL A N 1
ATOM 1466 C CA . VAL A 1 181 ? 3.371 -2.202 -11.965 1.00 98.44 181 VAL A CA 1
ATOM 1467 C C . VAL A 1 181 ? 2.372 -1.412 -12.812 1.00 98.44 181 VAL A C 1
ATOM 1469 O O . VAL A 1 181 ? 1.499 -0.770 -12.242 1.00 98.44 181 VAL A O 1
ATOM 1472 N N . LEU A 1 182 ? 2.423 -1.507 -14.148 1.00 98.31 182 LEU A N 1
ATOM 1473 C CA . LEU A 1 182 ? 1.425 -0.872 -15.024 1.00 98.31 182 LEU A CA 1
ATOM 1474 C C . LEU A 1 182 ? -0.006 -1.363 -14.755 1.00 98.31 182 LEU A C 1
ATOM 1476 O O . LEU A 1 182 ? -0.945 -0.583 -14.849 1.00 98.31 182 LEU A O 1
ATOM 1480 N N . ARG A 1 183 ? -0.181 -2.645 -14.412 1.00 98.38 183 ARG A N 1
ATOM 1481 C CA . ARG A 1 183 ? -1.498 -3.220 -14.093 1.00 98.38 183 ARG A CA 1
ATOM 1482 C C . ARG A 1 183 ? -1.995 -2.830 -12.697 1.00 98.38 183 ARG A C 1
ATOM 1484 O O . ARG A 1 183 ? -3.205 -2.738 -12.497 1.00 98.38 183 ARG A O 1
ATOM 1491 N N . LEU A 1 184 ? -1.078 -2.634 -11.745 1.00 98.44 184 LEU A N 1
ATOM 1492 C CA . LEU A 1 184 ? -1.376 -2.165 -10.384 1.00 98.44 184 LEU A CA 1
ATOM 1493 C C . LEU A 1 184 ? -1.726 -0.669 -10.371 1.00 98.44 184 LEU A C 1
ATOM 1495 O O . LEU A 1 184 ? -2.702 -0.270 -9.743 1.00 98.44 184 LEU A O 1
ATOM 1499 N N . LEU A 1 185 ? -0.954 0.142 -11.098 1.00 98.19 185 LEU A N 1
ATOM 1500 C CA . LEU A 1 185 ? -1.086 1.600 -11.189 1.00 98.19 185 LEU A CA 1
ATOM 1501 C C . LEU A 1 185 ? -1.916 2.044 -12.403 1.00 98.19 185 LEU A C 1
ATOM 1503 O O . LEU A 1 185 ? -1.650 3.090 -12.992 1.00 98.19 185 LEU A O 1
ATOM 1507 N N . ASP A 1 186 ? -2.926 1.255 -12.779 1.00 98.12 186 ASP A N 1
ATOM 1508 C CA . ASP A 1 186 ? -3.918 1.660 -13.776 1.00 98.12 186 ASP A CA 1
ATOM 1509 C C . ASP A 1 186 ? -4.837 2.740 -13.167 1.00 98.12 186 ASP A C 1
ATOM 1511 O O . ASP A 1 186 ? -5.533 2.465 -12.175 1.00 98.12 186 ASP A O 1
ATOM 1515 N N . PRO A 1 187 ? -4.865 3.972 -13.713 1.00 95.69 187 PRO A N 1
ATOM 1516 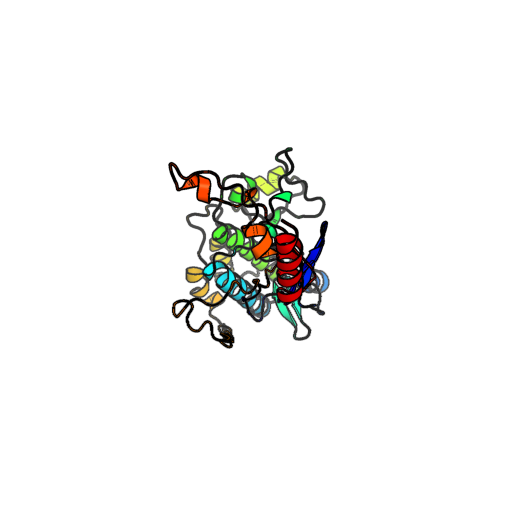C CA . PRO A 1 187 ? -5.700 5.046 -13.182 1.00 95.69 187 PRO A CA 1
ATOM 1517 C C . PRO A 1 187 ? -7.195 4.743 -13.255 1.00 95.69 187 PRO A C 1
ATOM 1519 O O . PRO A 1 187 ? -7.965 5.306 -12.481 1.00 95.69 187 PRO A O 1
ATOM 1522 N N . ASN A 1 188 ? -7.619 3.852 -14.155 1.00 95.44 188 ASN A N 1
ATOM 1523 C CA . ASN A 1 188 ? -9.005 3.429 -14.249 1.00 95.44 188 ASN A CA 1
ATOM 1524 C C . ASN A 1 188 ? -9.262 2.225 -13.318 1.00 95.44 188 ASN A C 1
ATOM 1526 O O . ASN A 1 188 ? -8.859 1.099 -13.626 1.00 95.44 188 ASN A O 1
ATOM 1530 N N . PRO A 1 189 ? -10.007 2.393 -12.206 1.00 94.19 189 PRO A N 1
ATOM 1531 C CA . PRO A 1 189 ? -10.247 1.307 -11.254 1.00 94.19 189 PRO A CA 1
ATOM 1532 C C . PRO A 1 189 ? -11.047 0.137 -11.851 1.00 94.19 189 PRO A C 1
ATOM 1534 O O . PRO A 1 189 ? -11.030 -0.964 -11.297 1.00 94.19 189 PRO A O 1
ATOM 1537 N N . ARG A 1 190 ? -11.749 0.331 -12.980 1.00 95.38 190 ARG A N 1
ATOM 1538 C CA . ARG A 1 190 ? -12.499 -0.743 -13.654 1.00 95.38 190 ARG A CA 1
ATOM 1539 C C . ARG A 1 190 ? -11.583 -1.741 -14.360 1.00 95.38 190 ARG A C 1
ATOM 1541 O O . ARG A 1 190 ? -11.909 -2.923 -14.383 1.00 95.38 190 ARG A O 1
ATOM 1548 N N . THR A 1 191 ? -10.464 -1.275 -14.908 1.00 97.19 191 THR A N 1
ATOM 1549 C CA . THR A 1 191 ? -9.482 -2.094 -15.639 1.00 97.19 191 THR A CA 1
ATOM 1550 C C . THR A 1 191 ? -8.271 -2.475 -14.787 1.00 97.19 191 THR A C 1
ATOM 1552 O O . THR A 1 191 ? -7.581 -3.442 -15.116 1.00 97.19 191 THR A O 1
ATOM 1555 N N . ARG A 1 192 ? -8.068 -1.791 -13.651 1.00 98.31 192 ARG A N 1
ATOM 1556 C CA . ARG A 1 192 ? -7.056 -2.136 -12.646 1.00 98.31 192 ARG A CA 1
ATOM 1557 C C . ARG A 1 192 ? -7.193 -3.589 -12.187 1.00 98.31 192 ARG A C 1
ATOM 1559 O O . ARG A 1 192 ? -8.293 -4.063 -11.886 1.00 98.31 192 ARG A O 1
ATOM 1566 N N . ILE A 1 193 ? -6.049 -4.271 -12.121 1.00 98.25 193 ILE A N 1
ATOM 1567 C CA . ILE A 1 193 ? -5.941 -5.690 -11.762 1.00 98.25 193 ILE A CA 1
ATOM 1568 C C . ILE A 1 193 ? -6.610 -5.994 -10.415 1.00 98.25 193 ILE A C 1
ATOM 1570 O O . ILE A 1 193 ? -6.555 -5.193 -9.485 1.00 98.25 193 ILE A O 1
ATOM 1574 N N . THR A 1 194 ? -7.239 -7.161 -10.298 1.00 96.62 194 THR A N 1
ATOM 1575 C CA . THR A 1 194 ? -7.800 -7.645 -9.027 1.00 96.62 194 THR A CA 1
ATOM 1576 C C . THR A 1 194 ? -6.794 -8.506 -8.262 1.00 96.62 194 THR A C 1
ATOM 1578 O O . THR A 1 194 ? -5.866 -9.052 -8.857 1.00 96.62 194 THR A O 1
ATOM 1581 N N . VAL A 1 195 ? -6.991 -8.689 -6.951 1.00 95.06 195 VAL A N 1
ATOM 1582 C CA . VAL A 1 195 ? -6.143 -9.581 -6.135 1.00 95.06 195 VAL A CA 1
ATOM 1583 C C . VAL A 1 195 ? -6.070 -11.010 -6.710 1.00 95.06 195 VAL A C 1
ATOM 1585 O O . VAL A 1 195 ? -4.952 -11.490 -6.905 1.00 95.06 195 VAL A O 1
ATOM 1588 N N . PRO A 1 196 ? -7.181 -11.670 -7.109 1.00 94.44 196 PRO A N 1
ATOM 1589 C CA . PRO A 1 196 ? -7.099 -12.993 -7.735 1.00 94.44 196 PRO A CA 1
ATOM 1590 C C . PRO A 1 196 ? -6.258 -13.006 -9.018 1.00 94.44 196 PRO A C 1
ATOM 1592 O O . PRO A 1 196 ? -5.416 -13.877 -9.209 1.00 94.44 196 PRO A O 1
ATOM 1595 N N . GLN A 1 197 ? -6.426 -12.004 -9.889 1.00 97.12 197 GLN A N 1
ATOM 1596 C CA . GLN A 1 197 ? -5.635 -11.892 -11.119 1.00 97.12 197 GLN A CA 1
ATOM 1597 C C . GLN A 1 197 ? -4.155 -11.607 -10.842 1.00 97.12 197 GLN A C 1
ATOM 1599 O O . GLN A 1 197 ? -3.294 -12.026 -11.615 1.00 97.12 197 GLN A O 1
ATOM 1604 N N . LEU A 1 198 ? -3.864 -10.857 -9.778 1.00 97.19 198 LEU A N 1
ATOM 1605 C CA . LEU A 1 198 ? -2.516 -10.530 -9.331 1.00 97.19 198 LEU A CA 1
ATOM 1606 C C . LEU A 1 198 ? -1.784 -11.768 -8.814 1.00 97.19 198 LEU A C 1
ATOM 1608 O O . LEU A 1 198 ? -0.626 -11.978 -9.171 1.00 97.19 198 LEU A O 1
ATOM 1612 N N . MET A 1 199 ? -2.466 -12.603 -8.028 1.00 94.69 199 MET A N 1
ATOM 1613 C CA . MET A 1 199 ? -1.897 -13.840 -7.494 1.00 94.69 199 MET A CA 1
ATOM 1614 C C . MET A 1 199 ? -1.515 -14.846 -8.586 1.00 94.69 199 MET A C 1
ATOM 1616 O O . MET A 1 199 ? -0.620 -15.658 -8.369 1.00 94.69 199 MET A O 1
ATOM 1620 N N . GLU A 1 200 ? -2.117 -14.751 -9.775 1.00 95.56 200 GLU A N 1
ATOM 1621 C CA . GLU A 1 200 ? -1.768 -15.580 -10.935 1.00 95.56 200 GLU A CA 1
ATOM 1622 C C . GLU A 1 200 ? -0.579 -15.057 -11.760 1.00 95.56 200 GLU A C 1
ATOM 1624 O O . GLU A 1 200 ? -0.083 -15.745 -12.653 1.00 95.56 200 GLU A O 1
ATOM 1629 N N . VAL A 1 201 ? -0.076 -13.851 -11.479 1.00 97.31 201 VAL A N 1
ATOM 1630 C CA . VAL A 1 201 ? 1.059 -13.281 -12.219 1.00 97.31 201 VAL A CA 1
ATOM 1631 C C . VAL A 1 201 ? 2.335 -14.076 -11.933 1.00 97.31 201 VAL A C 1
ATOM 1633 O O . VAL A 1 201 ? 2.717 -14.253 -10.778 1.00 97.31 201 VAL A O 1
ATOM 1636 N N . SER A 1 202 ? 3.057 -14.483 -12.983 1.00 97.00 202 SER A N 1
ATOM 1637 C CA . SER A 1 202 ? 4.297 -15.274 -12.882 1.00 97.00 202 SER A CA 1
ATOM 1638 C C . SER A 1 202 ? 5.327 -14.679 -11.915 1.00 97.00 202 SER A C 1
ATOM 1640 O O . SER A 1 202 ? 5.908 -15.403 -11.103 1.00 97.00 202 SER A O 1
ATOM 1642 N N . TRP A 1 203 ? 5.500 -13.353 -11.941 1.00 97.75 203 TRP A N 1
ATOM 1643 C CA . TRP A 1 203 ? 6.394 -12.640 -11.031 1.00 97.75 203 TRP A CA 1
ATOM 1644 C C . TRP A 1 203 ? 5.997 -12.823 -9.569 1.00 97.75 203 TRP A C 1
ATOM 1646 O O . TRP A 1 203 ? 6.865 -13.011 -8.722 1.00 97.75 203 TRP A O 1
ATOM 1656 N N . PHE A 1 204 ? 4.692 -12.779 -9.286 1.00 97.38 204 PHE A N 1
ATOM 1657 C CA . PHE A 1 204 ? 4.139 -12.940 -7.948 1.00 97.38 204 PHE A CA 1
ATOM 1658 C C . PHE A 1 204 ? 4.230 -14.393 -7.481 1.00 97.38 204 PHE A C 1
ATOM 1660 O O . PHE A 1 204 ? 4.645 -14.641 -6.357 1.00 97.38 204 PHE A O 1
ATOM 1667 N N . ARG A 1 205 ? 3.907 -15.367 -8.341 1.00 96.12 205 ARG A N 1
ATOM 1668 C CA . ARG A 1 205 ? 3.883 -16.796 -7.979 1.00 96.12 205 ARG A CA 1
ATOM 1669 C C . ARG A 1 205 ? 5.252 -17.371 -7.622 1.00 96.12 205 ARG A C 1
ATOM 1671 O O . ARG A 1 205 ? 5.324 -18.387 -6.933 1.00 96.12 205 ARG A O 1
ATOM 1678 N N . ARG A 1 206 ? 6.345 -16.760 -8.085 1.00 95.75 206 ARG A N 1
ATOM 1679 C CA . ARG A 1 206 ? 7.702 -17.276 -7.861 1.00 95.75 206 ARG A CA 1
ATOM 1680 C C . ARG A 1 206 ? 8.029 -17.338 -6.366 1.00 95.75 206 ARG A C 1
ATOM 1682 O O . ARG A 1 206 ? 8.191 -16.309 -5.717 1.00 95.75 206 ARG A O 1
ATOM 1689 N N . GLY A 1 207 ? 8.146 -18.557 -5.838 1.00 91.94 207 GLY A N 1
ATOM 1690 C CA . GLY A 1 207 ? 8.444 -18.806 -4.424 1.00 91.94 207 GLY A CA 1
ATOM 1691 C C . GLY A 1 207 ? 7.291 -18.501 -3.461 1.00 91.94 207 GLY A C 1
ATOM 1692 O O . GLY A 1 207 ? 7.497 -18.582 -2.253 1.00 91.94 207 GLY A O 1
ATOM 1693 N N . PHE A 1 208 ? 6.094 -18.171 -3.963 1.00 93.06 208 PHE A N 1
ATOM 1694 C CA . PHE A 1 208 ? 4.952 -17.863 -3.107 1.00 93.06 208 PHE A CA 1
ATOM 1695 C C . PHE A 1 208 ? 4.436 -19.126 -2.416 1.00 93.06 208 PHE A C 1
ATOM 1697 O O . PHE A 1 208 ? 4.092 -20.113 -3.069 1.00 93.06 208 PHE A O 1
ATOM 1704 N N . LYS A 1 209 ? 4.349 -19.076 -1.087 1.00 87.81 209 LYS A N 1
ATOM 1705 C CA . LYS A 1 209 ? 3.701 -20.095 -0.261 1.00 87.81 209 LYS A CA 1
ATOM 1706 C C . LYS A 1 209 ? 2.534 -19.425 0.443 1.00 87.81 209 LYS A C 1
ATOM 1708 O O . LYS A 1 209 ? 2.748 -18.507 1.231 1.00 87.81 209 LYS A O 1
ATOM 1713 N N . ARG A 1 210 ? 1.308 -19.859 0.140 1.00 81.69 210 ARG A N 1
ATOM 1714 C CA . ARG A 1 210 ? 0.120 -19.331 0.815 1.00 81.69 210 ARG A CA 1
ATOM 1715 C C . ARG A 1 210 ? 0.235 -19.660 2.312 1.00 81.69 210 ARG A C 1
ATOM 1717 O O . ARG A 1 210 ? 0.462 -20.831 2.626 1.00 81.69 210 ARG A O 1
ATOM 1724 N N . PRO A 1 211 ? 0.111 -18.674 3.217 1.00 77.62 211 PRO A N 1
ATOM 1725 C CA . PRO A 1 211 ? 0.119 -18.952 4.644 1.00 77.62 211 PRO A CA 1
ATOM 1726 C C . PRO A 1 211 ? -0.994 -19.941 4.990 1.00 77.62 211 PRO A C 1
ATOM 1728 O O . PRO A 1 211 ? -2.123 -19.791 4.515 1.00 77.62 211 PRO A O 1
ATOM 1731 N N . GLN A 1 212 ? -0.678 -20.963 5.785 1.00 62.72 212 GLN A N 1
ATOM 1732 C CA . GLN A 1 212 ? -1.714 -21.805 6.371 1.00 62.72 212 GLN A CA 1
ATOM 1733 C C . GLN A 1 212 ? -2.488 -20.926 7.353 1.00 62.72 212 GLN A C 1
ATOM 1735 O O . GLN A 1 212 ? -1.907 -20.360 8.276 1.00 62.72 212 GLN A O 1
ATOM 1740 N N . ALA A 1 213 ? -3.778 -20.727 7.094 1.00 54.16 213 ALA A N 1
ATOM 1741 C CA . ALA A 1 213 ? -4.645 -20.126 8.089 1.00 54.16 213 ALA A CA 1
ATOM 1742 C C . ALA A 1 213 ? -4.773 -21.142 9.227 1.00 54.16 213 ALA A C 1
ATOM 1744 O O . ALA A 1 213 ? -5.166 -22.281 8.969 1.00 54.16 213 ALA A O 1
ATOM 1745 N N . ASP A 1 214 ? -4.430 -20.745 10.454 1.00 48.09 214 ASP A N 1
ATOM 1746 C CA . ASP A 1 214 ? -4.811 -21.514 11.635 1.00 48.09 214 ASP A CA 1
ATOM 1747 C C . ASP A 1 214 ? 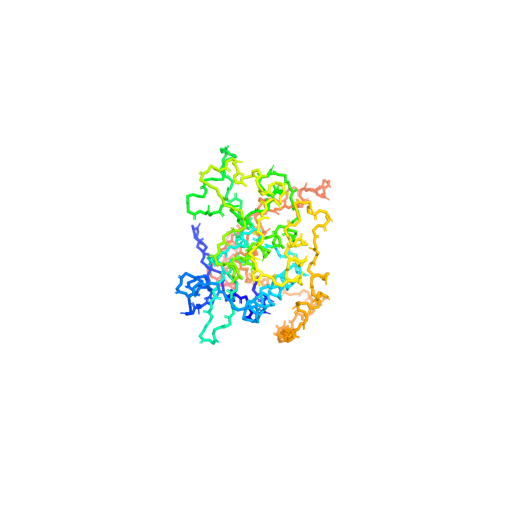-6.338 -21.597 11.639 1.00 48.09 214 ASP A C 1
ATOM 1749 O O . ASP A 1 214 ? -7.034 -20.625 11.941 1.00 48.09 214 ASP A O 1
ATOM 1753 N N . ASN A 1 215 ? -6.850 -22.768 11.269 1.00 41.53 215 ASN A N 1
ATOM 1754 C CA . ASN A 1 215 ? -8.256 -23.131 11.394 1.00 41.53 215 ASN A CA 1
ATOM 1755 C C . ASN A 1 215 ? -8.619 -23.486 12.844 1.00 41.53 215 ASN A C 1
ATOM 1757 O O . ASN A 1 215 ? -9.678 -24.069 13.061 1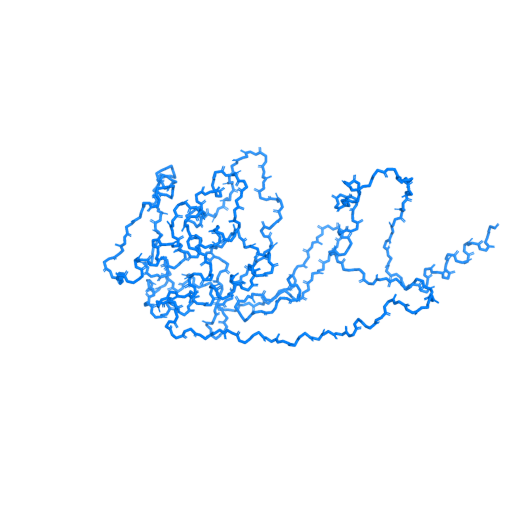.00 41.53 215 ASN A O 1
ATOM 1761 N N . ASP A 1 216 ? -7.799 -23.098 13.828 1.00 37.47 216 ASP A N 1
ATOM 1762 C CA . ASP A 1 216 ? -8.161 -23.087 15.248 1.00 37.47 216 ASP A CA 1
ATOM 1763 C C . ASP A 1 216 ? -9.171 -21.962 15.502 1.00 37.47 216 ASP A C 1
ATOM 1765 O O . ASP A 1 216 ? -8.945 -20.973 16.210 1.00 37.47 216 ASP A O 1
ATOM 1769 N N . VAL A 1 217 ? -10.320 -22.116 14.857 1.00 39.78 217 VAL A N 1
ATOM 1770 C CA . VAL A 1 217 ? -11.571 -21.608 15.358 1.00 39.78 217 VAL A CA 1
ATOM 1771 C C . VAL A 1 217 ? -11.883 -22.521 16.535 1.00 39.78 217 VAL A C 1
ATOM 1773 O O . VAL A 1 217 ? -12.436 -23.604 16.371 1.00 39.78 217 VAL A O 1
ATOM 1776 N N . ASP A 1 218 ? -11.503 -22.086 17.733 1.00 35.34 218 ASP A N 1
ATOM 1777 C CA . ASP A 1 218 ? -12.239 -22.479 18.928 1.00 35.34 218 ASP A CA 1
ATOM 1778 C C . ASP A 1 218 ? -13.643 -21.886 18.763 1.00 35.34 218 ASP A C 1
ATOM 1780 O O . ASP A 1 218 ? -13.954 -20.778 19.208 1.00 35.34 218 ASP A O 1
ATOM 1784 N N . VAL A 1 219 ? -14.466 -22.585 17.977 1.00 38.88 219 VAL A N 1
ATOM 1785 C CA . VAL A 1 219 ? -15.913 -22.479 18.051 1.00 38.88 219 VAL A CA 1
ATOM 1786 C C . VAL A 1 219 ? -16.253 -23.123 19.385 1.00 38.88 219 VAL A C 1
ATOM 1788 O O . VAL A 1 219 ? -16.657 -24.281 19.443 1.00 38.88 219 VAL A O 1
ATOM 1791 N N . GLY A 1 220 ? -16.041 -22.375 20.468 1.00 34.50 220 GLY A N 1
ATOM 1792 C CA . GLY A 1 220 ? -16.715 -22.657 21.719 1.00 34.50 220 GLY A CA 1
ATOM 1793 C C . GLY A 1 220 ? -18.193 -22.784 21.376 1.00 34.50 220 GLY A C 1
ATOM 1794 O O . GLY A 1 220 ? -18.793 -21.832 20.873 1.00 34.50 220 GLY A O 1
ATOM 1795 N N . GLN A 1 221 ? -18.699 -24.005 21.524 1.00 32.88 221 GLN A N 1
ATOM 1796 C CA . GLN A 1 221 ? -20.035 -24.463 21.174 1.00 32.88 221 GLN A CA 1
ATOM 1797 C C . GLN A 1 221 ? -21.089 -23.364 21.359 1.00 32.88 221 GLN A C 1
ATOM 1799 O O . GLN A 1 221 ? -21.466 -23.018 22.477 1.00 32.88 221 GLN A O 1
ATOM 1804 N N . LEU A 1 222 ? -21.597 -22.839 20.246 1.00 37.84 222 LEU A N 1
ATOM 1805 C CA . LEU A 1 222 ? -22.946 -22.288 20.190 1.00 37.84 222 LEU A CA 1
ATOM 1806 C C . LEU A 1 222 ? -23.870 -23.460 19.854 1.00 37.84 222 LEU A C 1
ATOM 1808 O O . LEU A 1 222 ? -24.353 -23.576 18.732 1.00 37.84 222 LEU A O 1
ATOM 1812 N N . GLU A 1 223 ? -24.025 -24.376 20.810 1.00 32.34 223 GLU A N 1
ATOM 1813 C CA . GLU A 1 223 ? -25.086 -25.379 20.761 1.00 32.34 223 GLU A CA 1
ATOM 1814 C C . GLU A 1 223 ? -26.398 -24.727 21.232 1.00 32.34 223 GLU A C 1
ATOM 1816 O O . GLU A 1 223 ? -26.496 -24.210 22.344 1.00 32.34 223 GLU A O 1
ATOM 1821 N N . ASP A 1 224 ? -27.353 -24.721 20.299 1.00 35.09 224 ASP A N 1
ATOM 1822 C CA . ASP A 1 224 ? -28.813 -24.708 20.427 1.00 35.09 224 ASP A CA 1
ATOM 1823 C C . ASP A 1 224 ? -29.496 -23.637 21.292 1.00 35.09 224 ASP A C 1
ATOM 1825 O O . A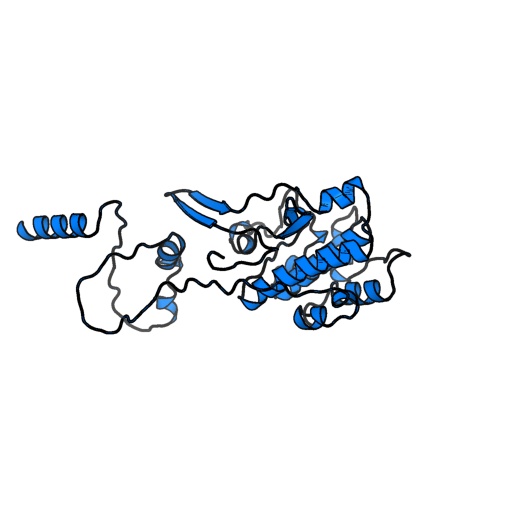SP A 1 224 ? -29.700 -23.773 22.497 1.00 35.09 224 ASP A O 1
ATOM 1829 N N . VAL A 1 225 ? -30.009 -22.603 20.613 1.00 38.50 225 VAL A N 1
ATOM 1830 C CA . VAL A 1 225 ? -30.911 -21.586 21.188 1.00 38.50 225 VAL A CA 1
ATOM 1831 C C . VAL A 1 225 ? -32.399 -21.901 20.963 1.00 38.50 225 VAL A C 1
ATOM 1833 O O . VAL A 1 225 ? -33.226 -21.007 21.103 1.00 38.50 225 VAL A O 1
ATOM 1836 N N . ASP A 1 226 ? -32.767 -23.147 20.644 1.00 36.81 226 ASP A N 1
ATOM 1837 C CA . ASP A 1 226 ? -34.164 -23.503 20.316 1.00 36.81 226 ASP A CA 1
ATOM 1838 C C . ASP A 1 226 ? -34.835 -24.514 21.262 1.00 36.81 226 ASP A C 1
ATOM 1840 O O . ASP A 1 226 ? -35.949 -24.968 21.002 1.00 36.81 226 ASP A O 1
ATOM 1844 N N . SER A 1 227 ? -34.246 -24.823 22.419 1.00 37.78 227 SER A N 1
ATOM 1845 C CA . SER A 1 227 ? -34.906 -25.685 23.409 1.00 37.78 227 SER A CA 1
ATOM 1846 C C . SER A 1 227 ? -35.077 -25.026 24.777 1.00 37.78 227 SER A C 1
ATOM 1848 O O . SER A 1 227 ? -34.153 -24.974 25.583 1.00 37.78 227 SER A O 1
ATOM 1850 N N . ALA A 1 228 ? -36.337 -24.648 25.021 1.00 34.75 228 ALA A N 1
ATOM 1851 C CA . ALA A 1 228 ? -37.018 -24.509 26.309 1.00 34.75 228 ALA A CA 1
ATOM 1852 C C . ALA A 1 228 ? -36.600 -23.335 27.204 1.00 34.75 228 ALA A C 1
ATOM 1854 O O . ALA A 1 228 ? -35.619 -23.434 27.921 1.00 34.75 228 ALA A O 1
ATOM 1855 N N . PHE A 1 229 ? -37.431 -22.280 27.222 1.00 45.06 229 PHE A N 1
ATOM 1856 C CA . PHE A 1 229 ? -37.480 -21.185 28.203 1.00 45.06 229 PHE A CA 1
ATOM 1857 C C . PHE A 1 229 ? -36.813 -21.492 29.563 1.00 45.06 229 PHE A C 1
ATOM 1859 O O . PHE A 1 229 ? -37.364 -22.277 30.340 1.00 45.06 229 PHE A O 1
ATOM 1866 N N . PRO A 1 230 ? -35.717 -20.783 29.917 1.00 39.25 230 PRO A N 1
ATOM 1867 C CA . PRO A 1 230 ? -35.474 -20.479 31.329 1.00 39.25 230 PRO A CA 1
ATOM 1868 C C . PRO A 1 230 ? -34.713 -19.147 31.513 1.00 39.25 230 PRO A C 1
ATOM 1870 O O . PRO A 1 230 ? -33.505 -19.106 31.328 1.00 39.25 230 PRO A O 1
ATOM 1873 N N . ALA A 1 231 ? -35.417 -18.092 31.946 1.00 37.28 231 ALA A N 1
ATOM 1874 C CA . ALA A 1 231 ? -34.911 -16.805 32.463 1.00 37.28 231 ALA A CA 1
ATOM 1875 C C . ALA A 1 231 ? -33.883 -16.008 31.604 1.00 37.28 231 ALA A C 1
ATOM 1877 O O . ALA A 1 231 ? -32.900 -16.546 31.097 1.00 37.28 231 ALA A O 1
ATOM 1878 N N . PRO A 1 232 ? -34.022 -14.673 31.488 1.00 39.97 232 PRO A N 1
ATOM 1879 C CA . PRO A 1 232 ? -33.055 -13.869 30.751 1.00 39.97 232 PRO A CA 1
ATOM 1880 C C . PRO A 1 232 ? -31.717 -13.839 31.507 1.00 39.97 232 PRO A C 1
ATOM 1882 O O . PRO A 1 232 ? -31.553 -13.124 32.495 1.00 39.97 232 PRO A O 1
ATOM 1885 N N . LYS A 1 233 ? -30.733 -14.619 31.045 1.00 43.09 233 LYS A N 1
ATOM 1886 C CA . LYS A 1 233 ? -29.329 -14.415 31.422 1.00 43.09 233 LYS A CA 1
ATOM 1887 C C . LYS A 1 233 ? -28.848 -13.121 30.757 1.00 43.09 233 LYS A C 1
ATOM 1889 O O . LYS A 1 233 ? -29.004 -12.993 29.543 1.00 43.09 233 LYS A O 1
ATOM 1894 N N . PRO A 1 234 ? -28.250 -12.169 31.492 1.00 49.50 234 PRO A N 1
ATOM 1895 C CA . PRO A 1 234 ? -27.689 -10.988 30.864 1.00 49.50 234 PRO A CA 1
ATOM 1896 C C . PRO A 1 234 ? -26.508 -11.395 29.997 1.00 49.50 234 PRO A C 1
ATOM 1898 O O . PRO A 1 234 ? -25.574 -12.069 30.435 1.00 49.50 234 PRO A O 1
ATOM 1901 N N . THR A 1 235 ? -26.580 -10.975 28.745 1.00 57.94 235 THR A N 1
ATOM 1902 C CA . THR A 1 235 ? -25.515 -11.100 27.767 1.00 57.94 235 THR A CA 1
ATOM 1903 C C . THR A 1 235 ? -24.341 -10.216 28.175 1.00 57.94 235 THR A C 1
ATOM 1905 O O . THR A 1 235 ? -24.493 -9.023 28.446 1.00 57.94 235 THR A O 1
ATOM 1908 N N . CYS A 1 236 ? -23.142 -10.795 28.211 1.00 55.75 236 CYS A N 1
ATOM 1909 C CA . CYS A 1 236 ? -21.901 -10.037 28.310 1.00 55.75 236 CYS A CA 1
ATOM 1910 C C . CYS A 1 236 ? -21.686 -9.303 26.979 1.00 55.75 236 CYS A C 1
ATOM 1912 O O . CYS A 1 236 ? -21.112 -9.860 26.047 1.00 55.75 236 CYS A O 1
ATOM 1914 N N . LEU A 1 237 ? -22.202 -8.081 26.870 1.00 58.44 237 LEU A N 1
ATOM 1915 C CA . LEU A 1 237 ? -22.093 -7.270 25.660 1.00 58.44 237 LEU A CA 1
ATOM 1916 C C . LEU A 1 237 ? -20.717 -6.600 25.603 1.00 58.44 237 LEU A C 1
ATOM 1918 O O . LEU A 1 237 ? -20.295 -5.932 26.549 1.00 58.44 237 LEU A O 1
ATOM 1922 N N . ASN A 1 238 ? -20.013 -6.764 24.486 1.00 55.28 238 ASN A N 1
ATOM 1923 C CA . ASN A 1 238 ? -18.791 -6.018 24.213 1.00 55.28 238 ASN A CA 1
ATOM 1924 C C .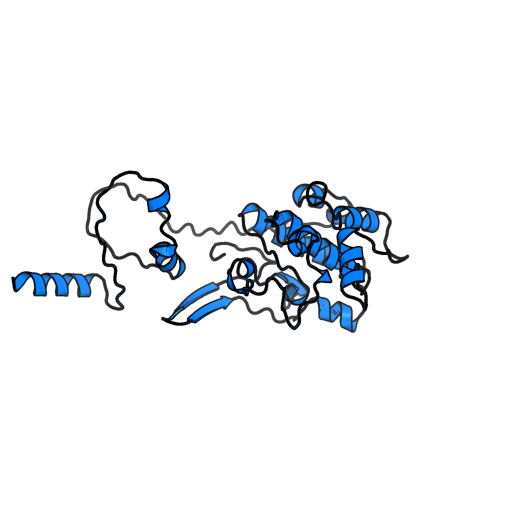 ASN A 1 238 ? -19.122 -4.618 23.653 1.00 55.28 238 ASN A C 1
ATOM 1926 O O . ASN A 1 238 ? -20.271 -4.303 23.346 1.00 55.28 238 ASN A O 1
ATOM 1930 N N . ALA A 1 239 ? -18.110 -3.761 23.496 1.00 50.34 239 ALA A N 1
ATOM 1931 C CA . ALA A 1 239 ? -18.314 -2.391 23.024 1.00 50.34 239 ALA A CA 1
ATOM 1932 C C . ALA A 1 239 ? -18.994 -2.304 21.641 1.00 50.34 239 ALA A C 1
ATOM 1934 O O . ALA A 1 239 ? -19.821 -1.421 21.438 1.00 50.34 239 ALA A O 1
ATOM 1935 N N . PHE A 1 240 ? -18.707 -3.219 20.708 1.00 54.44 240 PHE A N 1
ATOM 1936 C CA . PHE A 1 240 ? -19.400 -3.276 19.415 1.00 54.44 240 PHE A CA 1
ATOM 1937 C C . PHE A 1 240 ? -20.852 -3.714 19.564 1.00 54.44 240 PHE A C 1
ATOM 1939 O O . PHE A 1 240 ? -21.712 -3.137 18.904 1.00 54.44 240 PHE A O 1
ATOM 1946 N N . ASP A 1 241 ? -21.139 -4.663 20.455 1.00 60.09 241 ASP A N 1
ATOM 1947 C CA . ASP A 1 241 ? -22.514 -5.082 20.722 1.00 60.09 241 ASP A CA 1
ATOM 1948 C C . ASP A 1 241 ? -23.311 -3.896 21.295 1.00 60.09 241 ASP A C 1
ATOM 1950 O O . ASP A 1 241 ? -24.384 -3.571 20.796 1.00 60.09 241 ASP A O 1
ATOM 1954 N N . ILE A 1 242 ? -22.737 -3.147 22.244 1.00 63.47 242 ILE A N 1
ATOM 1955 C CA . ILE A 1 242 ? -23.346 -1.932 22.814 1.00 63.47 242 ILE A CA 1
ATOM 1956 C C . ILE A 1 242 ? -23.566 -0.853 21.740 1.00 63.47 242 ILE A C 1
ATOM 1958 O O . ILE A 1 242 ? -24.636 -0.247 21.686 1.00 63.47 242 ILE A O 1
ATOM 1962 N N . ILE A 1 243 ? -22.579 -0.613 20.871 1.00 61.94 243 ILE A N 1
ATOM 1963 C CA . ILE A 1 243 ? -22.674 0.387 19.794 1.00 61.94 243 ILE A CA 1
ATOM 1964 C C . ILE A 1 243 ? -23.725 -0.020 18.755 1.00 61.94 243 ILE A C 1
ATOM 1966 O O . ILE A 1 243 ? -24.492 0.830 18.305 1.00 61.94 243 ILE A O 1
ATOM 1970 N N . SER A 1 244 ? -23.807 -1.306 18.407 1.00 58.25 244 SER A N 1
ATOM 1971 C CA . SER A 1 244 ? -24.803 -1.828 17.461 1.00 58.25 244 SER A CA 1
ATOM 1972 C C . SER A 1 244 ? -26.240 -1.684 17.972 1.00 58.25 244 SER A C 1
ATOM 1974 O O . SER A 1 244 ? -27.170 -1.542 17.183 1.00 58.25 244 SER A O 1
ATOM 1976 N N . LEU A 1 245 ? -26.412 -1.653 19.296 1.00 59.72 245 LEU A N 1
ATOM 1977 C CA . LEU A 1 245 ? -27.694 -1.459 19.970 1.00 59.72 245 LEU A CA 1
ATOM 1978 C C . LEU A 1 245 ? -28.058 0.028 20.162 1.00 59.72 245 LEU A C 1
ATOM 1980 O O . LEU A 1 245 ? -29.134 0.327 20.689 1.00 59.72 245 LEU A O 1
ATOM 1984 N N . SER A 1 246 ? -27.189 0.960 19.747 1.00 61.09 246 SER A N 1
ATOM 1985 C CA . SER A 1 246 ? -27.441 2.404 19.801 1.00 61.09 246 SER A CA 1
ATOM 1986 C C . SER A 1 246 ? -28.553 2.816 18.823 1.00 61.09 246 SER A C 1
ATOM 1988 O O . SER A 1 246 ? -28.541 2.372 17.672 1.00 61.09 246 SER A O 1
ATOM 1990 N N . PRO A 1 247 ? -29.470 3.731 19.205 1.00 56.53 247 PRO A N 1
ATOM 1991 C CA . PRO A 1 247 ? -30.524 4.228 18.317 1.00 56.53 247 PRO A CA 1
ATOM 1992 C C . PRO A 1 247 ? -30.002 4.789 16.986 1.00 56.53 247 PRO A C 1
ATOM 1994 O O . PRO A 1 247 ? -30.684 4.679 15.973 1.00 56.53 247 PRO A O 1
ATOM 1997 N N . GLY A 1 248 ? -28.782 5.343 16.969 1.00 58.12 248 GLY A N 1
ATOM 1998 C CA . GLY A 1 248 ? -28.156 5.904 15.764 1.00 58.12 248 GLY A CA 1
ATOM 1999 C C . GLY A 1 248 ? -27.673 4.867 14.740 1.00 58.12 248 GLY A C 1
ATOM 2000 O O . GLY A 1 248 ? -27.435 5.224 13.592 1.00 58.12 248 GLY A O 1
ATOM 2001 N N . PHE A 1 249 ? -27.552 3.596 15.134 1.00 56.12 249 PHE A N 1
ATOM 2002 C CA . PHE A 1 249 ? -27.210 2.471 14.253 1.00 56.12 249 PHE A CA 1
ATOM 2003 C C . PHE A 1 249 ? -28.385 1.502 14.051 1.00 56.12 249 PHE A C 1
ATOM 2005 O O . PHE A 1 249 ? -28.256 0.497 13.351 1.00 56.12 249 PHE A O 1
ATOM 2012 N N . ASN A 1 250 ? -29.551 1.807 14.629 1.00 57.00 250 ASN A N 1
ATOM 2013 C CA . ASN A 1 250 ? -30.738 0.982 14.509 1.00 57.00 250 ASN A CA 1
ATOM 2014 C C . ASN A 1 250 ? -31.431 1.218 13.155 1.00 57.00 250 ASN A C 1
ATOM 2016 O O . ASN A 1 250 ? -32.261 2.112 13.002 1.00 57.00 250 ASN A O 1
ATOM 2020 N N . LEU A 1 251 ? -31.108 0.374 12.174 1.00 53.91 251 LEU A N 1
ATOM 2021 C CA . LEU A 1 251 ? -31.708 0.402 10.836 1.00 53.91 251 LEU A CA 1
ATOM 2022 C C . LEU A 1 251 ? -33.117 -0.215 10.779 1.00 53.91 251 LEU A C 1
ATOM 2024 O O . LEU A 1 251 ? -33.706 -0.257 9.703 1.00 53.91 251 LEU A O 1
ATOM 2028 N N . SER A 1 252 ? -33.686 -0.692 11.897 1.00 55.28 252 SER A N 1
ATOM 2029 C CA . SER A 1 252 ? -35.031 -1.299 11.890 1.00 55.28 252 SER A CA 1
ATOM 2030 C C . SER A 1 252 ? -36.121 -0.336 11.407 1.00 55.28 252 SER A C 1
ATOM 2032 O O . SER A 1 252 ? -37.059 -0.773 10.744 1.00 55.28 252 SER A O 1
ATOM 2034 N N . GLY A 1 253 ? -35.952 0.973 11.639 1.00 55.09 253 GLY A N 1
ATOM 2035 C CA . GLY A 1 253 ? -36.850 2.015 11.128 1.00 55.09 253 GLY A CA 1
ATOM 2036 C C . GLY A 1 253 ? -36.811 2.208 9.607 1.00 55.09 253 GLY A C 1
ATOM 2037 O O . GLY A 1 253 ? -37.640 2.934 9.075 1.00 55.09 253 GLY A O 1
ATOM 2038 N N . LEU A 1 254 ? -35.869 1.569 8.903 1.00 53.97 254 LEU A N 1
ATOM 2039 C CA . LEU A 1 254 ? -35.758 1.610 7.443 1.00 53.97 254 LEU A CA 1
ATOM 2040 C C . LEU A 1 254 ? -36.557 0.486 6.752 1.00 53.97 254 LEU A C 1
ATOM 2042 O O . LEU A 1 254 ? -36.713 0.522 5.535 1.00 53.97 254 LEU A O 1
ATOM 2046 N N . PHE A 1 255 ? -37.026 -0.521 7.504 1.00 57.97 255 PHE A N 1
ATOM 2047 C CA . PHE A 1 255 ? -37.556 -1.774 6.942 1.00 57.97 255 PHE A CA 1
ATOM 2048 C C . PHE A 1 255 ? -38.912 -2.231 7.506 1.00 57.97 255 PHE A C 1
ATOM 2050 O O . PHE A 1 255 ? -39.342 -3.336 7.174 1.00 57.97 255 PHE A O 1
ATOM 2057 N N . LYS A 1 256 ? -39.595 -1.449 8.355 1.00 45.53 256 LYS A N 1
ATOM 2058 C CA . LYS A 1 256 ? -40.919 -1.827 8.880 1.00 45.53 256 LYS A CA 1
ATOM 2059 C C . LYS A 1 256 ? -41.878 -0.641 8.941 1.00 45.53 256 LYS A C 1
ATOM 2061 O O . LYS A 1 256 ? -41.665 0.280 9.726 1.00 45.53 256 LYS A O 1
ATOM 2066 N N . ASP A 1 257 ? -42.940 -0.727 8.145 1.00 49.25 257 ASP A N 1
ATOM 2067 C CA . ASP A 1 257 ? -44.161 0.055 8.317 1.00 49.25 257 ASP A CA 1
ATOM 2068 C C . ASP A 1 257 ? -44.915 -0.463 9.557 1.00 49.25 257 ASP A C 1
ATOM 2070 O O . ASP A 1 257 ? -45.068 -1.670 9.747 1.00 49.25 257 ASP A O 1
ATOM 2074 N N . ASP A 1 258 ? -45.333 0.469 10.412 1.00 49.28 258 ASP A N 1
ATOM 2075 C CA . ASP A 1 258 ? -46.281 0.303 11.520 1.00 49.28 258 ASP A CA 1
ATOM 2076 C C . ASP A 1 258 ? -46.009 -0.804 12.557 1.00 49.28 258 ASP A C 1
ATOM 2078 O O . ASP A 1 258 ? -46.697 -1.823 12.627 1.00 49.28 258 ASP A O 1
ATOM 2082 N N . VAL A 1 259 ? -45.096 -0.532 13.499 1.00 44.84 259 VAL A N 1
ATOM 2083 C CA . VAL A 1 259 ? -45.158 -1.137 14.842 1.00 44.84 259 VAL A CA 1
ATOM 2084 C C . VAL A 1 259 ? -44.941 -0.058 15.903 1.00 44.84 259 VAL A C 1
ATOM 2086 O O . VAL A 1 259 ? -44.014 0.746 15.820 1.00 44.84 259 VAL A O 1
ATOM 2089 N N . VAL A 1 260 ? -45.832 -0.051 16.896 1.00 45.31 260 VAL A N 1
ATOM 2090 C CA . VAL A 1 260 ? -45.820 0.771 18.114 1.00 45.31 260 VAL A CA 1
ATOM 2091 C C . VAL A 1 260 ? -44.392 0.978 18.629 1.00 45.31 260 VAL A C 1
ATOM 2093 O O . VAL A 1 260 ? -43.688 0.011 18.917 1.00 45.31 260 VAL A O 1
ATOM 2096 N N . LYS A 1 261 ? -43.968 2.241 18.775 1.00 44.66 261 LYS A N 1
ATOM 2097 C CA . LYS A 1 261 ? -42.730 2.599 19.481 1.00 44.66 261 LYS A CA 1
ATOM 2098 C C . LYS A 1 261 ? -42.852 2.153 20.941 1.00 44.66 261 LYS A C 1
ATOM 2100 O O . LYS A 1 261 ? -43.357 2.902 21.771 1.00 44.66 261 LYS A O 1
ATOM 2105 N N . GLN A 1 262 ? -42.403 0.945 21.263 1.00 45.56 262 GLN A N 1
ATOM 2106 C CA . GLN A 1 262 ? -42.005 0.638 22.631 1.00 45.56 262 GLN A CA 1
ATOM 2107 C C . GLN A 1 262 ? -40.716 1.416 22.895 1.00 45.56 262 GLN A C 1
ATOM 2109 O O . GLN A 1 262 ? -39.673 1.134 22.306 1.00 45.56 262 GLN A O 1
ATOM 2114 N N . GLU A 1 263 ? -40.804 2.447 23.733 1.00 46.16 263 GLU A N 1
ATOM 2115 C CA . GLU A 1 263 ? -39.630 3.111 24.289 1.00 46.16 263 GLU A CA 1
ATOM 2116 C C . GLU A 1 263 ? -38.912 2.124 25.216 1.00 46.16 263 GLU A C 1
ATOM 2118 O O . GLU A 1 263 ? -39.165 2.052 26.415 1.00 46.16 263 GLU A O 1
ATOM 2123 N N . GLU A 1 264 ? -38.030 1.305 24.648 1.00 55.47 264 GLU A N 1
ATOM 2124 C CA . GLU A 1 264 ? -37.152 0.456 25.441 1.00 55.47 264 GLU A CA 1
ATOM 2125 C C . GLU A 1 264 ? -36.048 1.312 26.074 1.00 55.47 264 GLU A C 1
ATOM 2127 O O . GLU A 1 264 ? -35.080 1.709 25.420 1.00 55.47 264 GLU A O 1
ATOM 2132 N N . SER A 1 265 ? -36.168 1.585 27.373 1.00 54.44 265 SER A N 1
ATOM 2133 C CA . SER A 1 265 ? -35.077 2.150 28.165 1.00 54.44 265 SER A CA 1
ATOM 2134 C C . SER A 1 265 ? -34.070 1.052 28.510 1.00 54.44 265 SER A C 1
ATOM 2136 O O . SER A 1 265 ? -34.403 0.095 29.211 1.00 54.44 265 SER A O 1
ATOM 2138 N N . ARG A 1 266 ? -32.827 1.191 28.042 1.00 64.31 266 ARG A N 1
ATOM 2139 C CA . ARG A 1 266 ? -31.736 0.243 28.318 1.00 64.31 266 ARG A CA 1
ATOM 2140 C C . ARG A 1 266 ? -30.705 0.872 29.251 1.00 64.31 266 ARG A C 1
ATOM 2142 O O . ARG A 1 266 ? -30.396 2.055 29.128 1.00 64.31 266 ARG A O 1
ATOM 2149 N N . PHE A 1 267 ? -30.149 0.076 30.159 1.00 67.25 267 PHE A N 1
ATOM 2150 C CA . PHE A 1 267 ? -29.098 0.496 31.088 1.00 67.25 267 PHE A CA 1
ATOM 2151 C C . PHE A 1 267 ? -28.005 -0.573 31.185 1.00 67.25 267 PHE A C 1
ATOM 2153 O O . PHE A 1 267 ? -28.237 -1.743 30.888 1.00 67.25 267 PHE A O 1
ATOM 2160 N N . THR A 1 268 ? -26.804 -0.172 31.600 1.00 68.12 268 THR A N 1
ATOM 2161 C CA . THR A 1 268 ? -25.692 -1.084 31.895 1.00 68.12 268 THR A CA 1
ATOM 2162 C C . THR A 1 268 ? -25.409 -1.084 33.394 1.00 68.12 268 THR A C 1
ATOM 2164 O O . THR A 1 268 ? -25.646 -0.092 34.083 1.00 68.12 268 THR A O 1
ATOM 2167 N N . SER A 1 269 ? -24.922 -2.206 33.921 1.00 71.94 269 SER A N 1
ATOM 2168 C CA . SER A 1 269 ? -24.618 -2.365 35.343 1.00 71.94 269 SER A CA 1
ATOM 2169 C C . SER A 1 269 ? -23.319 -3.139 35.524 1.00 71.94 269 SER A C 1
ATOM 2171 O O . SER A 1 269 ? -22.998 -4.021 34.731 1.00 71.94 269 SER A O 1
ATOM 2173 N N . THR A 1 270 ? -22.574 -2.803 36.575 1.00 73.44 270 THR A N 1
ATOM 2174 C CA . THR A 1 270 ? -21.388 -3.549 37.022 1.00 73.44 270 THR A CA 1
ATOM 2175 C C . THR A 1 270 ? -21.736 -4.667 38.007 1.00 73.44 270 THR A C 1
ATOM 2177 O O . THR A 1 270 ? -20.858 -5.430 38.397 1.00 73.44 270 THR A O 1
ATOM 2180 N N . GLN A 1 271 ? -23.000 -4.756 38.427 1.00 72.69 271 GLN A N 1
ATOM 2181 C CA . GLN A 1 271 ? -23.501 -5.796 39.321 1.00 72.69 271 GLN A CA 1
ATOM 2182 C C . GLN A 1 271 ? -23.954 -7.022 38.524 1.00 72.69 271 GLN A C 1
ATOM 2184 O O . GLN A 1 271 ? -24.392 -6.902 37.380 1.00 72.69 271 GLN A O 1
ATOM 2189 N N . SER A 1 272 ? -23.882 -8.206 39.134 1.00 77.56 272 SER A N 1
ATOM 2190 C CA . SER A 1 272 ? -24.358 -9.440 38.504 1.00 77.56 272 SER A CA 1
ATOM 2191 C C . SER A 1 272 ? -25.869 -9.411 38.242 1.00 77.56 272 SER A C 1
ATOM 2193 O O . SER A 1 272 ? -26.628 -8.729 38.934 1.00 77.56 272 SER A O 1
ATOM 2195 N N . ALA A 1 273 ? -26.307 -10.232 37.281 1.00 73.25 273 ALA A N 1
ATOM 2196 C CA . ALA A 1 273 ? -27.718 -10.482 36.968 1.00 73.25 273 ALA A CA 1
ATOM 2197 C C . ALA A 1 273 ? -28.574 -10.698 38.217 1.00 73.25 273 ALA A C 1
ATOM 2199 O O . ALA A 1 273 ? -29.614 -10.074 38.396 1.00 73.25 273 ALA A O 1
ATOM 2200 N N . SER A 1 274 ? -28.088 -11.586 39.086 1.00 75.94 274 SER A N 1
ATOM 2201 C CA . SER A 1 274 ? -28.767 -12.028 40.295 1.00 75.94 274 SER A CA 1
ATOM 2202 C C . SER A 1 274 ? -28.988 -10.875 41.266 1.00 75.94 274 SER A C 1
ATOM 2204 O O . SER A 1 274 ? -30.073 -10.741 41.817 1.00 75.94 274 SER A O 1
ATOM 2206 N N . SER A 1 275 ? -27.988 -10.006 41.426 1.00 78.94 275 SER A N 1
ATOM 2207 C CA . SER A 1 275 ? -28.062 -8.842 42.309 1.00 78.94 275 SER A CA 1
ATOM 2208 C C . SER A 1 275 ? -29.028 -7.782 41.784 1.00 78.94 275 SER A C 1
ATOM 2210 O O . SER A 1 275 ? -29.692 -7.112 42.569 1.00 78.94 275 SER A O 1
ATOM 2212 N N . ILE A 1 276 ? -29.123 -7.624 40.460 1.00 81.56 276 ILE A N 1
ATOM 2213 C CA . ILE A 1 276 ? -30.071 -6.692 39.835 1.00 81.56 276 ILE A CA 1
ATOM 2214 C C . ILE A 1 276 ? -31.500 -7.224 39.973 1.00 81.56 276 ILE A C 1
ATOM 2216 O O . ILE A 1 276 ? -32.371 -6.488 40.427 1.00 81.56 276 ILE A O 1
ATOM 2220 N N . MET A 1 277 ? -31.728 -8.495 39.629 1.00 81.25 277 MET A N 1
ATOM 2221 C CA . MET A 1 277 ? -33.050 -9.126 39.703 1.00 81.25 277 MET A CA 1
ATOM 2222 C C . MET A 1 277 ? -33.581 -9.161 41.135 1.00 81.25 277 MET A C 1
ATOM 2224 O O . MET A 1 277 ? -34.697 -8.718 41.370 1.00 81.25 277 MET A O 1
ATOM 2228 N N . SER A 1 278 ? -32.750 -9.561 42.103 1.00 80.56 278 SER A N 1
ATOM 2229 C CA . SER A 1 278 ? -33.132 -9.570 43.520 1.00 80.56 278 SER A CA 1
ATOM 2230 C C . SER A 1 278 ? -33.551 -8.182 44.016 1.00 80.56 278 SER A C 1
ATOM 2232 O O . SER A 1 278 ? -34.520 -8.062 44.759 1.00 80.56 278 SER A O 1
ATOM 2234 N N . LYS A 1 279 ? -32.871 -7.121 43.566 1.00 85.44 279 LYS A N 1
ATOM 2235 C CA . LYS A 1 279 ? -33.212 -5.747 43.948 1.00 85.44 279 LYS A CA 1
ATOM 2236 C C . LYS A 1 279 ? -34.478 -5.234 43.260 1.00 85.44 279 LYS A C 1
ATOM 2238 O O . LYS A 1 279 ? -35.223 -4.461 43.852 1.00 85.44 279 LYS A O 1
ATOM 2243 N N . LEU A 1 280 ? -34.726 -5.650 42.018 1.00 82.25 280 LEU A N 1
ATOM 2244 C CA . LEU A 1 280 ? -35.974 -5.344 41.314 1.00 82.25 280 LEU A CA 1
ATOM 2245 C C . LEU A 1 280 ? -37.170 -6.044 41.970 1.00 82.25 280 LEU A C 1
ATOM 2247 O O . LEU A 1 280 ? -38.208 -5.413 42.134 1.00 82.25 280 LEU A O 1
ATOM 2251 N N . GLU A 1 281 ? -37.014 -7.302 42.386 1.00 86.50 281 GLU A N 1
ATOM 2252 C CA . GLU A 1 281 ? -38.036 -8.062 43.119 1.00 86.50 281 GLU A CA 1
ATOM 2253 C C . GLU A 1 281 ? -38.338 -7.442 44.491 1.00 86.50 281 GLU A C 1
ATOM 2255 O O . GLU A 1 281 ? -39.504 -7.281 44.849 1.00 86.50 281 GLU A O 1
ATOM 2260 N N . GLU A 1 282 ? -37.305 -7.015 45.227 1.00 87.06 282 GLU A N 1
ATOM 2261 C CA . GLU A 1 282 ? -37.459 -6.293 46.497 1.00 87.06 282 GLU A CA 1
ATOM 2262 C C . GLU A 1 282 ? -38.266 -4.997 46.309 1.00 87.06 282 GLU A C 1
ATOM 2264 O O . GLU A 1 282 ? -39.223 -4.750 47.040 1.00 87.06 282 GLU A O 1
ATOM 2269 N N . ILE A 1 283 ? -37.941 -4.197 45.289 1.00 84.12 283 ILE A N 1
ATOM 2270 C CA . ILE A 1 283 ? -38.668 -2.955 44.987 1.00 84.12 283 ILE A CA 1
ATOM 2271 C C . ILE A 1 283 ? -40.101 -3.244 44.530 1.00 84.12 283 ILE A C 1
ATOM 2273 O O . ILE A 1 283 ? -41.017 -2.531 44.928 1.00 84.12 283 ILE A O 1
ATOM 2277 N N . ALA A 1 284 ? -40.315 -4.282 43.721 1.00 78.75 284 ALA A N 1
ATOM 2278 C CA . ALA A 1 284 ? -41.646 -4.668 43.265 1.00 78.75 284 ALA A CA 1
ATOM 2279 C C . ALA A 1 284 ? -42.549 -5.121 44.422 1.00 78.75 284 ALA A C 1
ATOM 2281 O O . ALA A 1 284 ? -43.748 -4.898 44.361 1.00 78.75 284 ALA A O 1
ATOM 2282 N N . SER A 1 285 ? -41.982 -5.695 45.489 1.00 80.62 285 SER A N 1
ATOM 2283 C CA . SER A 1 285 ? -42.734 -6.083 46.692 1.00 80.62 285 SER A CA 1
ATOM 2284 C C . SER A 1 285 ? -43.186 -4.907 47.575 1.00 80.62 285 SER A C 1
ATOM 2286 O O . SER A 1 285 ? -43.944 -5.108 48.523 1.00 80.62 285 SER A O 1
ATOM 2288 N N . LEU A 1 286 ? -42.722 -3.686 47.278 1.00 75.06 286 LEU A N 1
ATOM 2289 C CA . LEU A 1 286 ? -43.112 -2.450 47.968 1.00 75.06 286 LEU A CA 1
ATOM 2290 C C . LEU A 1 286 ? -44.310 -1.736 47.307 1.00 75.06 286 LEU A C 1
ATOM 2292 O O . LEU A 1 286 ? -44.715 -0.679 47.797 1.00 75.06 286 LEU A O 1
ATOM 2296 N N . PHE A 1 287 ? -44.863 -2.297 46.226 1.00 57.22 287 PHE A N 1
ATOM 2297 C CA . PHE A 1 287 ? -46.041 -1.811 45.497 1.00 57.22 287 PHE A CA 1
ATOM 2298 C C . PHE A 1 287 ? -47.107 -2.906 45.385 1.00 57.22 287 PHE A C 1
ATOM 2300 O O . PHE A 1 287 ? -48.294 -2.531 45.254 1.00 57.22 287 PHE A O 1
#

pLDDT: mean 77.93, std 21.03, range [28.59, 98.44]

InterPro domains:
  IPR000719 Protein kinase domain [PF00069] (1-204)
  IPR000719 Protein kinase domain [PS50011] (1-204)
  IPR000719 Protein kinase domain [SM00220] (1-204)
  IPR004041 NAF domain [PF03822] (234-284)
  IPR008271 Serine/threonine-protein kinase, active site [PS00108] (68-80)
  IPR011009 Protein kinase-like domain superfamily [SSF56112] (1-210)
  IPR018451 NAF/FISL domain [PS50816] (232-256)